Protein 3J47 (pdb70)

Foldseek 3Di:
DVVVVVVLVVLVVCLVVVVVVVVVLVVLLVCQVVCCVVVCCVVSSVVSNVVSVVVVVSNVVSD/DVVVVVVVVVVCVVVVVVVVVVVVVVVCDVVVVVVVVVVVVVVVCVVVVVVVVVVVVVVVVVVVVVVVVVVVVVVVVVVVVVVVVVVVVVD/DVVVVVVVVVVVVVVVVVVVVVVVVVVD/DVVVVVVVVVVVVVVVVVVVVVVVVVVVVVVVVD/DVVVVVVVVVVVVVVVVVVVVVVVD/DVVVVVVVVVVVVVVVVVVVVVVVVD/DVVVVVVVVVVVVVVVVVVVVVVD/DVVVVVVVVVVVVVVVD

Sequence (308 aa):
YEEKEESNLAATKSMVKIAEQYSKRIEEEKELTEEELKTRPKKHLSETADETLENNIVSVLTAIRLTNQLKSLKGLQSKLKDVVEYLDKVIHTILGKLQDVFNLNNLQKALTVKTNDELMVIYISNLVRSIIAFDDLIENKIQNKKIQEQRVKDGDQITKMKDRLVEWNDQVEKLGKKMEARSQLLNEWSHNVDELLEHIETIGHLITKEEIMHGLATYDSALELVGQLNKVVDQLFEKASNAQYHLLVKQGDGLLTKLQKYGAAVREDPQQVFDERIKFANQLHDEYLVSKTNIIEKAMDYAISIEN

Structure (mmCIF, N/CA/C/O backbone):
data_3J47
#
_entry.id   3J47
#
_cell.length_a   1
_cell.length_b   1
_cell.length_c   1
_cell.angle_alpha   90
_cell.angle_beta   90
_cell.angle_gamma   90
#
_symmetry.space_group_name_H-M   'P 1'
#
loop_
_entity.id
_entity.type
_entity.pdbx_description
1 polymer '26S proteasome regulatory subunit RPN11'
2 polymer '26S proteasome regulatory subunit RPN8'
3 polymer '26S proteasome regulatory subunit RPN9'
4 polymer '26S proteasome regulatory subunit RPN5'
5 polymer '26S proteasome regulatory subunit RPN6'
6 polymer '26S proteasome regulatory subunit RPN7'
7 polymer '26S proteasome regulatory subunit RPN3'
8 polymer '26S proteasome regulatory subunit RPN12'
#
loop_
_atom_site.group_PDB
_atom_site.id
_atom_site.type_symbol
_atom_site.label_atom_id
_atom_site.label_alt_id
_atom_site.label_comp_id
_atom_site.label_asym_id
_atom_site.label_entity_id
_atom_site.label_seq_id
_atom_site.pdbx_PDB_ins_code
_atom_site.Cartn_x
_atom_site.Cartn_y
_atom_site.Cartn_z
_atom_site.occupancy
_atom_site.B_iso_or_equiv
_atom_site.auth_seq_id
_atom_site.auth_comp_id
_atom_site.auth_asym_id
_atom_site.auth_atom_id
_atom_site.pdbx_PDB_model_num
ATOM 1 N N . TYR A 1 1 ? 438.712 210.102 318.488 1.00 0.00 230 TYR V N 1
ATOM 2 C CA . TYR A 1 1 ? 437.981 208.856 318.629 1.00 0.00 230 TYR V CA 1
ATOM 3 C C . TYR A 1 1 ? 436.487 209.130 318.736 1.00 0.00 230 TYR V C 1
ATOM 4 O O . TYR A 1 1 ? 435.680 208.412 318.151 1.00 0.00 230 TYR V O 1
ATOM 13 N N . GLU A 1 2 ? 436.124 210.172 319.488 1.00 0.00 231 GLU V N 1
ATOM 14 C CA . GLU A 1 2 ? 434.733 210.536 319.669 1.00 0.00 231 GLU V CA 1
ATOM 15 C C . GLU A 1 2 ? 434.114 210.899 318.328 1.00 0.00 231 GLU V C 1
ATOM 16 O O . GLU A 1 2 ? 433.072 210.358 317.957 1.00 0.00 231 GLU V O 1
ATOM 22 N N . GLU A 1 3 ? 434.751 211.822 317.602 1.00 0.00 232 GLU V N 1
ATOM 23 C CA . GLU A 1 3 ? 434.257 212.253 316.307 1.00 0.00 232 GLU V CA 1
ATOM 24 C C . GLU A 1 3 ? 433.933 211.046 315.442 1.00 0.00 232 GLU V C 1
ATOM 25 O O . GLU A 1 3 ? 432.835 210.947 314.898 1.00 0.00 232 GLU V O 1
ATOM 31 N N . LYS A 1 4 ? 434.894 210.123 315.316 1.00 0.00 233 LYS V N 1
ATOM 32 C CA . LYS A 1 4 ? 434.706 208.928 314.517 1.00 0.00 233 LYS V CA 1
ATOM 33 C C . LYS A 1 4 ? 433.500 208.150 315.015 1.00 0.00 233 LYS V C 1
ATOM 34 O O . LYS A 1 4 ? 432.643 207.758 314.227 1.00 0.00 233 LYS V O 1
ATOM 40 N N . GLU A 1 5 ? 433.434 207.931 316.330 1.00 0.00 234 GLU V N 1
ATOM 41 C CA . GLU A 1 5 ? 432.332 207.199 316.931 1.00 0.00 234 GLU V CA 1
ATOM 42 C C . GLU A 1 5 ? 431.012 207.857 316.563 1.00 0.00 234 GLU V C 1
ATOM 43 O O . GLU A 1 5 ? 430.059 207.173 316.194 1.00 0.00 234 GLU V O 1
ATOM 49 N N . GLU A 1 6 ? 430.955 209.187 316.663 1.00 0.00 235 GLU V N 1
ATOM 50 C CA . GLU A 1 6 ? 429.751 209.928 316.345 1.00 0.00 235 GLU V CA 1
ATOM 51 C C . GLU A 1 6 ? 429.237 209.529 314.966 1.00 0.00 235 GLU V C 1
ATOM 52 O O . GLU A 1 6 ? 428.072 209.181 314.814 1.00 0.00 235 GLU V O 1
ATOM 58 N N . SER A 1 7 ? 430.122 209.579 313.965 1.00 0.00 236 SER V N 1
ATOM 59 C CA . SER A 1 7 ? 429.759 209.221 312.606 1.00 0.00 236 SER V CA 1
ATOM 60 C C . SER A 1 7 ? 429.208 207.806 312.568 1.00 0.00 236 SER V C 1
ATOM 61 O O . SER A 1 7 ? 428.151 207.568 311.985 1.00 0.00 236 SER V O 1
ATOM 64 N N . ASN A 1 8 ? 429.923 206.867 313.190 1.00 0.00 237 ASN V N 1
ATOM 65 C CA . ASN A 1 8 ? 429.505 205.482 313.223 1.00 0.00 237 ASN V CA 1
ATOM 66 C C . ASN A 1 8 ? 428.139 205.363 313.894 1.00 0.00 237 ASN V C 1
ATOM 67 O O . ASN A 1 8 ? 427.246 204.692 313.375 1.00 0.00 237 ASN V O 1
ATOM 72 N N . LEU A 1 9 ? 427.982 206.016 315.048 1.00 0.00 238 LEU V N 1
ATOM 73 C CA . LEU A 1 9 ? 426.731 205.982 315.781 1.00 0.00 238 LEU V CA 1
ATOM 74 C C . LEU A 1 9 ? 425.583 206.305 314.852 1.00 0.00 238 LEU V C 1
ATOM 75 O O . LEU A 1 9 ? 424.607 205.561 314.796 1.00 0.00 238 LEU V O 1
ATOM 80 N N . ALA A 1 10 ? 425.495 207.494 313.945 1.00 0.00 239 ALA V N 1
ATOM 81 C CA . ALA A 1 10 ? 424.652 207.833 313.198 1.00 0.00 239 ALA V CA 1
ATOM 82 C C . ALA A 1 10 ? 424.332 206.702 312.232 1.00 0.00 239 ALA V C 1
ATOM 83 O O . ALA A 1 10 ? 423.165 206.407 311.991 1.00 0.00 239 ALA V O 1
ATOM 85 N N . ALA A 1 11 ? 425.363 206.081 311.642 1.00 0.00 240 ALA V N 1
ATOM 86 C CA . ALA A 1 11 ? 425.318 204.994 310.701 1.00 0.00 240 ALA V CA 1
ATOM 87 C C . ALA A 1 11 ? 424.426 203.874 311.281 1.00 0.00 240 ALA V C 1
ATOM 88 O O . ALA A 1 11 ? 423.394 203.531 310.706 1.00 0.00 240 ALA V O 1
ATOM 90 N N . THR A 1 12 ? 424.691 203.495 312.534 1.00 0.00 241 THR V N 1
ATOM 91 C CA . THR A 1 12 ? 423.972 202.541 313.344 1.00 0.00 241 THR V CA 1
ATOM 92 C C . THR A 1 12 ? 422.493 202.904 313.501 1.00 0.00 241 THR V C 1
ATOM 93 O O . THR A 1 12 ? 421.647 202.097 313.150 1.00 0.00 241 THR V O 1
ATOM 97 N N . LYS A 1 13 ? 422.164 204.125 313.962 1.00 0.00 242 LYS V N 1
ATOM 98 C CA . LYS A 1 13 ? 420.783 204.563 314.196 1.00 0.00 242 LYS V CA 1
ATOM 99 C C . LYS A 1 13 ? 419.998 204.706 312.880 1.00 0.00 242 LYS V C 1
ATOM 100 O O . LYS A 1 13 ? 418.768 204.621 312.887 1.00 0.00 242 LYS V O 1
ATOM 106 N N . SER A 1 14 ? 420.696 204.907 311.758 1.00 0.00 243 SER V N 1
ATOM 107 C CA . SER A 1 14 ? 420.104 204.845 310.436 1.00 0.00 243 SER V CA 1
ATOM 108 C C . SER A 1 14 ? 419.771 203.381 310.109 1.00 0.00 243 SER V C 1
ATOM 109 O O . SER A 1 14 ? 418.640 203.135 309.708 1.00 0.00 243 SER V O 1
ATOM 112 N N . MET A 1 15 ? 420.678 202.419 310.343 1.00 0.00 244 MET V N 1
ATOM 113 C CA . MET A 1 15 ? 420.467 200.978 310.124 1.00 0.00 244 MET V CA 1
ATOM 114 C C . MET A 1 15 ? 419.283 200.379 310.893 1.00 0.00 244 MET V C 1
ATOM 115 O O . MET A 1 15 ? 418.547 199.581 310.325 1.00 0.00 244 MET V O 1
ATOM 120 N N . VAL A 1 16 ? 418.994 200.851 312.119 1.00 0.00 245 VAL V N 1
ATOM 121 C CA . VAL A 1 16 ? 417.756 200.493 312.836 1.00 0.00 245 VAL V CA 1
ATOM 122 C C . VAL A 1 16 ? 416.509 200.914 312.026 1.00 0.00 245 VAL V C 1
ATOM 123 O O . VAL A 1 16 ? 415.483 200.238 312.011 1.00 0.00 245 VAL V O 1
ATOM 127 N N . LYS A 1 17 ? 416.580 202.107 311.431 1.00 0.00 246 LYS V N 1
ATOM 128 C CA . LYS A 1 17 ? 415.437 202.806 310.885 1.00 0.00 246 LYS V CA 1
ATOM 129 C C . LYS A 1 17 ? 415.213 202.506 309.383 1.00 0.00 246 LYS V C 1
ATOM 130 O O . LYS A 1 17 ? 414.110 202.760 308.888 1.00 0.00 246 LYS V O 1
ATOM 136 N N . ILE A 1 18 ? 416.245 202.070 308.646 1.00 0.00 247 ILE V N 1
ATOM 137 C CA . ILE A 1 18 ? 416.303 201.923 307.189 1.00 0.00 247 ILE V CA 1
ATOM 138 C C . ILE A 1 18 ? 415.093 201.356 306.425 1.00 0.00 247 ILE V C 1
ATOM 139 O O . ILE A 1 18 ? 414.919 201.732 305.272 1.00 0.00 247 ILE V O 1
ATOM 144 N N . ALA A 1 19 ? 414.194 200.583 307.041 1.00 0.00 248 ALA V N 1
ATOM 145 C CA . ALA A 1 19 ? 412.943 200.129 306.427 1.00 0.00 248 AL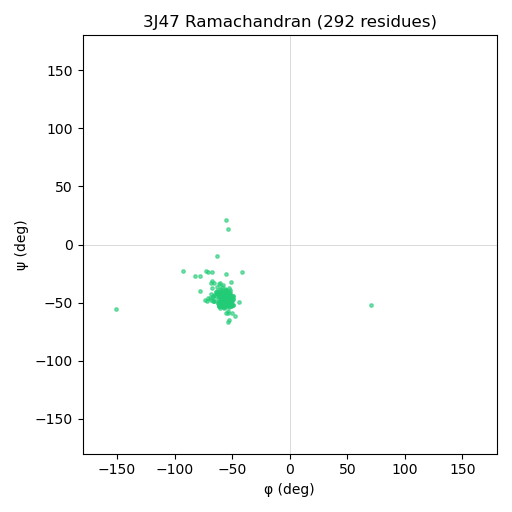A V CA 1
ATOM 146 C C . ALA A 1 19 ? 412.022 201.270 305.923 1.00 0.00 248 ALA V C 1
ATOM 147 O O . ALA A 1 19 ? 411.467 201.159 304.830 1.00 0.00 248 ALA V O 1
ATOM 149 N N . GLU A 1 20 ? 411.896 202.388 306.662 1.00 0.00 249 GLU V N 1
ATOM 150 C CA . GLU A 1 20 ? 411.127 203.568 306.214 1.00 0.00 249 GLU V CA 1
ATOM 151 C C . GLU A 1 20 ? 411.938 204.385 305.197 1.00 0.00 249 GLU V C 1
ATOM 152 O O . GLU A 1 20 ? 411.398 204.832 304.180 1.00 0.00 249 GLU V O 1
ATOM 158 N N . GLN A 1 21 ? 413.249 204.531 305.440 1.00 0.00 250 GLN V N 1
ATOM 159 C CA . GLN A 1 21 ? 414.131 205.293 304.566 1.00 0.00 250 GLN V CA 1
ATOM 160 C C . GLN A 1 21 ? 414.302 204.599 303.218 1.00 0.00 250 GLN V C 1
ATOM 161 O O . GLN A 1 21 ? 414.432 205.295 302.220 1.00 0.00 250 GLN V O 1
ATOM 167 N N . TYR A 1 22 ? 414.279 203.259 303.182 1.00 0.00 251 TYR V N 1
ATOM 168 C CA . TYR A 1 22 ? 414.180 202.427 301.994 1.00 0.00 251 TYR V CA 1
ATOM 169 C C . TYR A 1 22 ? 412.964 202.875 301.188 1.00 0.00 251 TYR V C 1
ATOM 170 O O . TYR A 1 22 ? 413.164 203.514 300.168 1.00 0.00 251 TYR V O 1
ATOM 179 N N . SER A 1 23 ? 411.736 202.698 301.684 1.00 0.00 252 SER V N 1
ATOM 180 C CA . SER A 1 23 ? 410.478 203.093 301.043 1.00 0.00 252 SER V CA 1
ATOM 181 C C . SER A 1 23 ? 410.396 204.560 300.545 1.00 0.00 252 SER V C 1
ATOM 182 O O . SER A 1 23 ? 409.775 204.818 299.518 1.00 0.00 252 SER V O 1
ATOM 185 N N . LYS A 1 24 ? 411.062 205.510 301.219 1.00 0.00 253 LYS V N 1
ATOM 186 C CA . LYS A 1 24 ? 411.180 206.906 300.779 1.00 0.00 253 LYS V CA 1
ATOM 187 C C . LYS A 1 24 ? 412.313 207.101 299.743 1.00 0.00 253 LYS V C 1
ATOM 188 O O . LYS A 1 24 ? 412.237 208.027 298.939 1.00 0.00 253 LYS V O 1
ATOM 194 N N . ARG A 1 25 ? 413.359 206.264 299.742 1.00 0.00 254 ARG V N 1
ATOM 195 C CA . ARG A 1 25 ? 414.366 206.230 298.679 1.00 0.00 254 ARG V CA 1
ATOM 196 C C . ARG A 1 25 ? 413.820 205.478 297.465 1.00 0.00 254 ARG V C 1
ATOM 197 O O . ARG A 1 25 ? 414.288 205.759 296.365 1.00 0.00 254 ARG V O 1
ATOM 205 N N . ILE A 1 26 ? 412.872 204.536 297.640 1.00 0.00 255 ILE V N 1
ATOM 206 C CA . ILE A 1 26 ? 412.229 203.915 296.499 1.00 0.00 255 ILE V CA 1
ATOM 207 C C . ILE A 1 26 ? 411.399 204.943 295.747 1.00 0.00 255 ILE V C 1
ATOM 208 O O . ILE A 1 26 ? 411.423 204.982 294.522 1.00 0.00 255 ILE V O 1
ATOM 213 N N . GLU A 1 27 ? 410.662 205.772 296.491 1.00 0.00 256 GLU V N 1
ATOM 214 C CA . GLU A 1 27 ? 409.825 206.794 295.891 1.00 0.00 256 GLU V CA 1
ATOM 215 C C . GLU A 1 27 ? 410.688 207.827 295.185 1.00 0.00 256 GLU V C 1
ATOM 216 O O . GLU A 1 27 ? 410.423 208.179 294.037 1.00 0.00 256 GLU V O 1
ATOM 222 N N . GLU A 1 28 ? 411.727 208.312 295.872 1.00 0.00 257 GLU V N 1
ATOM 223 C CA . GLU A 1 28 ? 412.623 209.301 295.308 1.00 0.00 257 GLU V CA 1
ATOM 224 C C . GLU A 1 28 ? 413.166 208.812 293.972 1.00 0.00 257 GLU V C 1
ATOM 225 O O . GLU A 1 28 ? 413.177 209.556 292.996 1.00 0.00 257 GLU V O 1
ATOM 231 N N . GLU A 1 29 ? 413.620 207.556 293.936 1.00 0.00 258 GLU V N 1
ATOM 232 C CA . GLU A 1 29 ? 414.162 206.974 292.726 1.00 0.00 258 GLU V CA 1
ATOM 233 C C . GLU A 1 29 ? 413.156 207.091 291.591 1.00 0.00 258 GLU V C 1
ATOM 234 O O . GLU A 1 29 ? 413.518 207.453 290.475 1.00 0.00 258 GLU V O 1
ATOM 240 N N . LYS A 1 30 ? 411.892 206.786 291.882 1.00 0.00 259 LYS V N 1
ATOM 241 C CA . LYS A 1 30 ? 410.837 206.860 290.890 1.00 0.00 259 LYS V CA 1
ATOM 242 C C . LYS A 1 30 ? 410.659 208.296 290.419 1.00 0.00 259 LYS V C 1
ATOM 243 O O . LYS A 1 30 ? 410.455 208.542 289.239 1.00 0.00 259 LYS V O 1
ATOM 249 N N . GLU A 1 31 ? 410.738 209.246 291.360 1.00 0.00 260 GLU V N 1
ATOM 250 C CA . GLU A 1 31 ? 410.587 210.651 291.044 1.00 0.00 260 GLU V CA 1
ATOM 251 C C . GLU A 1 31 ? 411.616 211.063 289.999 1.00 0.00 260 GLU V C 1
ATOM 252 O O . GLU A 1 31 ? 411.265 211.656 288.982 1.00 0.00 260 GLU V O 1
ATOM 258 N N . LEU A 1 32 ? 412.888 210.751 290.256 1.00 0.00 261 LEU V N 1
ATOM 259 C CA . LEU A 1 32 ? 413.960 211.090 289.343 1.00 0.00 261 LEU V CA 1
ATOM 260 C C . LEU A 1 32 ? 413.628 210.592 287.946 1.00 0.00 261 LEU V C 1
ATOM 261 O O . LEU A 1 32 ? 413.774 211.332 286.972 1.00 0.00 261 LEU V O 1
ATOM 266 N N . THR A 1 33 ? 413.189 209.337 287.848 1.00 0.00 262 THR V N 1
ATOM 267 C CA . THR A 1 33 ? 412.841 208.748 286.569 1.00 0.00 262 THR V CA 1
ATOM 268 C C . THR A 1 33 ? 411.775 209.586 285.880 1.00 0.00 262 THR V C 1
ATOM 269 O O . THR A 1 33 ? 411.841 209.803 284.669 1.00 0.00 262 THR V O 1
ATOM 273 N N . GLU A 1 34 ? 410.795 210.057 286.653 1.00 0.00 263 GLU V N 1
ATOM 274 C CA . GLU A 1 34 ? 409.718 210.870 286.114 1.00 0.00 263 GLU V CA 1
ATOM 275 C C . GLU A 1 34 ? 410.284 212.133 285.483 1.00 0.00 263 GLU V C 1
ATOM 276 O O . GLU A 1 34 ? 409.929 212.479 284.358 1.00 0.00 263 GLU V O 1
ATOM 282 N N . GLU A 1 35 ? 411.165 212.824 286.215 1.00 0.00 264 GLU V N 1
ATOM 283 C CA . GLU A 1 35 ? 411.776 214.039 285.725 1.00 0.00 264 GLU V CA 1
ATOM 284 C C . GLU A 1 35 ? 412.425 213.795 284.367 1.00 0.00 264 GLU V C 1
ATOM 285 O O . GLU A 1 35 ? 412.102 214.470 283.394 1.00 0.00 264 GLU V O 1
ATOM 291 N N . GLU A 1 36 ? 413.340 212.828 284.314 1.00 0.00 265 GLU V N 1
ATOM 292 C CA . GLU A 1 36 ? 414.028 212.497 283.083 1.00 0.00 265 GLU V CA 1
ATOM 293 C C . GLU A 1 36 ? 413.027 212.324 281.951 1.00 0.00 265 GLU V C 1
ATOM 294 O O . GLU A 1 36 ? 413.242 212.819 280.848 1.00 0.00 265 GLU V O 1
ATOM 300 N N . LEU A 1 37 ? 411.927 211.621 282.231 1.00 0.00 266 LEU V N 1
ATOM 301 C CA . LEU A 1 37 ? 410.896 211.385 281.240 1.00 0.00 266 LEU V CA 1
ATOM 302 C C . LEU A 1 37 ? 410.391 212.710 280.686 1.00 0.00 266 LEU V C 1
ATOM 303 O O . LEU A 1 37 ? 410.278 212.876 279.475 1.00 0.00 266 LEU V O 1
ATOM 308 N N . LYS A 1 38 ? 410.085 213.653 281.582 1.00 0.00 267 LYS V N 1
ATOM 309 C CA . LYS A 1 38 ? 409.593 214.955 281.185 1.00 0.00 267 LYS V CA 1
ATOM 310 C C . LYS A 1 38 ? 410.586 215.621 280.241 1.00 0.00 267 LYS V C 1
ATOM 311 O O . LYS A 1 38 ? 410.198 216.132 279.190 1.00 0.00 267 LYS V O 1
ATOM 317 N N . THR A 1 39 ? 411.866 215.617 280.616 1.00 0.00 268 THR V N 1
ATOM 318 C CA . THR A 1 39 ? 412.905 216.221 279.805 1.00 0.00 268 THR V CA 1
ATOM 319 C C . THR A 1 39 ? 412.896 215.614 278.408 1.00 0.00 268 THR V C 1
ATOM 320 O O . THR A 1 39 ? 412.891 216.336 277.414 1.00 0.00 268 THR V O 1
ATOM 324 N N . ARG A 1 40 ? 412.896 214.278 278.333 1.00 0.00 269 ARG V N 1
ATOM 325 C CA . ARG A 1 40 ? 412.887 213.584 277.063 1.00 0.00 269 ARG V CA 1
ATOM 326 C C . ARG A 1 40 ? 411.728 214.070 276.208 1.00 0.00 269 ARG V C 1
ATOM 327 O O . ARG A 1 40 ? 411.984 214.372 275.044 1.00 0.00 269 ARG V O 1
ATOM 335 N N . PRO A 1 47 ? 414.029 219.767 284.540 1.00 0.00 276 PRO V N 1
ATOM 336 C CA . PRO A 1 47 ? 413.281 218.681 285.140 1.00 0.00 276 PRO V CA 1
ATOM 337 C C . PRO A 1 47 ? 414.091 217.395 285.089 1.00 0.00 276 PRO V C 1
ATOM 338 O O . PRO A 1 47 ? 414.278 216.735 286.111 1.00 0.00 276 PRO V O 1
ATOM 342 N N . LYS A 1 48 ? 414.575 217.040 283.896 1.00 0.00 277 LYS V N 1
ATOM 343 C CA . LYS A 1 48 ? 415.362 215.837 283.717 1.00 0.00 277 LYS V CA 1
ATOM 344 C C . LYS A 1 48 ? 416.546 215.840 284.671 1.00 0.00 277 LYS V C 1
ATOM 345 O O . LYS A 1 48 ? 416.818 214.839 285.328 1.00 0.00 277 LYS V O 1
ATOM 351 N N . LYS A 1 49 ? 417.250 216.972 284.744 1.00 0.00 278 LYS V N 1
ATOM 352 C CA . LYS A 1 49 ? 418.400 217.103 285.613 1.00 0.00 278 LYS V CA 1
ATOM 353 C C . LYS A 1 49 ? 417.996 216.865 287.059 1.00 0.00 278 LYS V C 1
ATOM 354 O O . LYS A 1 49 ? 418.668 216.134 287.783 1.00 0.00 278 LYS V O 1
ATOM 360 N N . HIS A 1 50 ? 416.888 217.485 287.479 1.00 0.00 279 HIS V N 1
ATOM 361 C CA . HIS A 1 50 ? 416.395 217.340 288.833 1.00 0.00 279 HIS V CA 1
ATOM 362 C C . HIS A 1 50 ? 416.173 215.869 289.153 1.00 0.00 279 HIS V C 1
ATOM 363 O O . HIS A 1 50 ? 416.651 215.373 290.170 1.00 0.00 279 HIS V O 1
ATOM 370 N N . LEU A 1 51 ? 415.440 215.172 288.281 1.00 0.00 280 LEU V N 1
ATOM 371 C CA . LEU A 1 51 ? 415.154 213.764 288.472 1.00 0.00 280 LEU V CA 1
ATOM 372 C C . LEU A 1 51 ? 416.452 212.984 288.616 1.00 0.00 280 LEU V C 1
ATOM 373 O O . LEU A 1 51 ? 416.582 212.157 289.516 1.00 0.00 280 LEU V O 1
ATOM 378 N N . SER A 1 52 ? 417.412 213.250 287.728 1.00 0.00 281 SER V N 1
ATOM 379 C CA . SER A 1 52 ? 418.691 212.571 287.757 1.00 0.00 281 SER V CA 1
ATOM 380 C C . SER A 1 52 ? 419.350 212.755 289.115 1.00 0.00 281 SER V C 1
ATOM 381 O O . SER A 1 52 ? 419.857 211.797 289.695 1.00 0.00 281 SER V O 1
ATOM 384 N N . GLU A 1 53 ? 419.340 213.987 289.624 1.00 0.00 282 GLU V N 1
ATOM 385 C CA . GLU A 1 53 ? 419.931 214.291 290.912 1.00 0.00 282 GLU V CA 1
ATOM 386 C C . GLU A 1 53 ? 419.271 213.457 292.000 1.00 0.00 282 GLU V C 1
ATOM 387 O O . GLU A 1 53 ? 419.956 212.877 292.840 1.00 0.00 282 GLU V O 1
ATOM 393 N N . THR A 1 54 ? 417.938 213.405 291.987 1.00 0.00 283 THR V N 1
ATOM 394 C CA . THR A 1 54 ? 417.192 212.648 292.974 1.00 0.00 283 THR V CA 1
ATOM 395 C C . THR A 1 54 ? 417.629 211.189 292.952 1.00 0.00 283 THR V C 1
ATOM 396 O O . THR A 1 54 ? 417.894 210.604 293.996 1.00 0.00 283 THR V O 1
ATOM 400 N N . ALA A 1 55 ? 417.700 210.606 291.750 1.00 0.00 284 ALA V N 1
ATOM 401 C CA . ALA A 1 55 ? 418.104 209.222 291.595 1.00 0.00 284 ALA V CA 1
ATOM 402 C C . ALA A 1 55 ? 419.486 209.009 292.198 1.00 0.00 284 ALA V C 1
ATOM 403 O O . ALA A 1 55 ? 419.705 208.043 292.927 1.00 0.00 284 ALA V O 1
ATOM 405 N N . ASP A 1 56 ? 420.418 209.917 291.893 1.00 0.00 285 ASP V N 1
ATOM 406 C CA . ASP A 1 56 ? 421.770 209.825 292.404 1.00 0.00 285 ASP V CA 1
ATOM 407 C C . ASP A 1 56 ? 421.758 209.840 293.927 1.00 0.00 285 ASP V C 1
ATOM 408 O O . ASP A 1 56 ? 422.450 209.046 294.562 1.00 0.00 285 ASP V O 1
ATOM 413 N N . GLU A 1 57 ? 420.968 210.744 294.510 1.00 0.00 286 GLU V N 1
ATOM 414 C CA . GLU A 1 57 ? 420.868 210.859 295.951 1.00 0.00 286 GLU V CA 1
ATOM 415 C C . GLU A 1 57 ? 420.426 209.532 296.551 1.00 0.00 286 GLU V C 1
ATOM 416 O O . GLU A 1 57 ? 421.006 209.068 297.530 1.00 0.00 286 GLU V O 1
ATOM 422 N N . THR A 1 58 ? 419.394 208.923 295.961 1.00 0.00 287 THR V N 1
ATOM 423 C CA . THR A 1 58 ? 418.878 207.656 296.438 1.00 0.00 287 THR V CA 1
ATOM 424 C C . THR A 1 58 ? 419.982 206.609 296.437 1.00 0.00 287 THR V C 1
ATOM 425 O O . THR A 1 58 ? 420.166 205.897 297.426 1.00 0.00 287 THR V O 1
ATOM 429 N N . LEU A 1 59 ? 420.719 206.517 295.328 1.00 0.00 288 LEU V N 1
ATOM 430 C CA . LEU A 1 59 ? 421.801 205.559 295.205 1.00 0.00 288 LEU V CA 1
ATOM 431 C C . LEU A 1 59 ? 422.843 205.802 296.288 1.00 0.00 288 LEU V C 1
ATOM 432 O O . LEU A 1 59 ? 423.313 204.861 296.921 1.00 0.00 288 LEU V O 1
ATOM 437 N N . GLU A 1 60 ? 423.201 207.071 296.499 1.00 0.00 289 GLU V N 1
ATOM 438 C CA . GLU A 1 60 ? 424.181 207.433 297.503 1.00 0.00 289 GLU V CA 1
ATOM 439 C C . GLU A 1 60 ? 423.742 206.928 298.868 1.00 0.00 289 GLU V C 1
ATOM 440 O O . GLU A 1 60 ? 424.540 206.354 299.604 1.00 0.00 289 GLU V O 1
ATOM 446 N N . ASN A 1 61 ? 422.459 207.144 299.189 1.00 0.00 290 ASN V N 1
ATOM 447 C CA . ASN A 1 61 ? 421.865 206.755 300.468 1.00 0.00 290 ASN V CA 1
ATOM 448 C C . ASN A 1 61 ? 421.965 205.237 300.666 1.00 0.00 290 ASN V C 1
ATOM 449 O O . ASN A 1 61 ? 422.246 204.779 301.771 1.00 0.00 290 ASN V O 1
ATOM 454 N N . ASN A 1 62 ? 421.775 204.456 299.584 1.00 0.00 291 ASN V N 1
ATOM 455 C CA . ASN A 1 62 ? 421.894 203.013 299.610 1.00 0.00 291 ASN V CA 1
ATOM 456 C C . ASN A 1 62 ? 423.344 202.613 299.868 1.00 0.00 291 ASN V C 1
ATOM 457 O O . ASN A 1 62 ? 423.608 201.736 300.689 1.00 0.00 291 ASN V O 1
ATOM 462 N N . ILE A 1 63 ? 424.276 203.258 299.167 1.00 0.00 292 ILE V N 1
ATOM 463 C CA . ILE A 1 63 ? 425.690 202.968 299.321 1.00 0.00 292 ILE V CA 1
ATOM 464 C C . ILE A 1 63 ? 426.113 203.190 300.766 1.00 0.00 292 ILE V C 1
ATOM 465 O O . ILE A 1 63 ? 426.763 202.338 301.361 1.00 0.00 292 ILE V O 1
ATOM 470 N N . VAL A 1 64 ? 425.732 204.332 301.376 1.00 0.00 293 VAL V N 1
ATOM 471 C CA . VAL A 1 64 ? 426.019 204.687 302.778 1.00 0.00 293 VAL V CA 1
ATOM 472 C C . VAL A 1 64 ? 425.431 203.657 303.762 1.00 0.00 293 VAL V C 1
ATOM 473 O O . VAL A 1 64 ? 426.078 203.311 304.751 1.00 0.00 293 VAL V O 1
ATOM 477 N N . SER A 1 65 ? 424.228 203.143 303.480 1.00 0.00 294 SER V N 1
ATOM 478 C CA . SER A 1 65 ? 423.613 202.052 304.227 1.00 0.00 294 SER V CA 1
ATOM 479 C C . SER A 1 65 ? 424.461 200.767 304.160 1.00 0.00 294 SER V C 1
ATOM 480 O O . SER A 1 65 ? 424.626 200.120 305.186 1.00 0.00 294 SER V O 1
ATOM 483 N N . VAL A 1 66 ? 425.042 200.437 302.990 1.00 0.00 295 VAL V N 1
ATOM 484 C CA . VAL A 1 66 ? 425.867 199.259 302.809 1.00 0.00 295 VAL V CA 1
ATOM 485 C C . VAL A 1 66 ? 427.163 199.41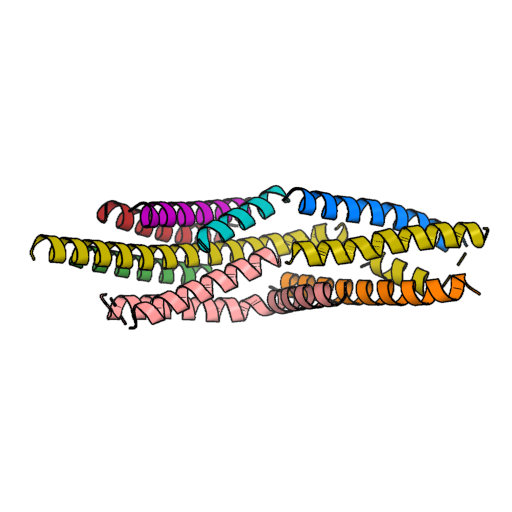1 303.577 1.00 0.00 295 VAL V C 1
ATOM 486 O O . VAL A 1 66 ? 427.576 198.499 304.292 1.00 0.00 295 VAL V O 1
ATOM 490 N N . LEU A 1 67 ? 427.814 200.569 303.431 1.00 0.00 296 LEU V N 1
ATOM 491 C CA . LEU A 1 67 ? 429.069 200.836 304.109 1.00 0.00 296 LEU V CA 1
ATOM 492 C C . LEU A 1 67 ? 428.897 200.670 305.611 1.00 0.00 296 LEU V C 1
ATOM 493 O O . LEU A 1 67 ? 429.734 200.060 306.269 1.00 0.00 296 LEU V O 1
ATOM 498 N N . THR A 1 68 ? 427.805 201.231 306.162 1.00 0.00 297 THR V N 1
ATOM 499 C CA . THR A 1 68 ? 427.504 201.119 307.586 1.00 0.00 297 THR V CA 1
ATOM 500 C C . THR A 1 68 ? 427.422 199.660 308.019 1.00 0.00 297 THR V C 1
ATOM 501 O O . THR A 1 68 ? 427.929 199.340 309.097 1.00 0.00 297 THR V O 1
ATOM 505 N N . ALA A 1 69 ? 426.721 198.858 307.203 1.00 0.00 298 ALA V N 1
ATOM 506 C CA . ALA A 1 69 ? 426.558 197.450 307.497 1.00 0.00 298 ALA V CA 1
ATOM 507 C C . ALA A 1 69 ? 427.907 196.759 307.531 1.00 0.00 298 ALA V C 1
ATOM 508 O O . ALA A 1 69 ? 428.137 196.025 308.492 1.00 0.00 298 ALA V O 1
ATOM 510 N N . ILE B 2 1 ? 437.160 208.387 305.097 1.00 0.00 188 ILE U N 1
ATOM 511 C CA . ILE B 2 1 ? 436.885 209.012 306.372 1.00 0.00 188 ILE U CA 1
ATOM 512 C C . ILE B 2 1 ? 436.502 207.957 307.402 1.00 0.00 188 ILE U C 1
ATOM 513 O O . ILE B 2 1 ? 437.009 207.965 308.521 1.00 0.00 188 ILE U O 1
ATOM 518 N N . ARG B 2 2 ? 435.600 207.048 307.014 1.00 0.00 189 ARG U N 1
ATOM 519 C CA . ARG B 2 2 ? 435.154 205.992 307.905 1.00 0.00 189 ARG U CA 1
ATOM 520 C C . ARG B 2 2 ? 436.349 205.196 308.413 1.00 0.00 189 ARG U C 1
ATOM 521 O O . ARG B 2 2 ? 436.417 204.863 309.595 1.00 0.00 189 ARG U O 1
ATOM 529 N N . LEU B 2 3 ? 437.288 204.891 307.517 1.00 0.00 190 LEU U N 1
ATOM 530 C CA . LEU B 2 3 ? 438.472 204.135 307.875 1.00 0.00 190 LEU U CA 1
ATOM 531 C C . LEU B 2 3 ? 439.241 204.859 308.972 1.00 0.00 190 LEU U C 1
ATOM 532 O O . LEU B 2 3 ? 439.551 204.274 310.008 1.00 0.00 190 LEU U O 1
ATOM 537 N N . THR B 2 4 ? 439.556 206.137 308.740 1.00 0.00 191 THR U N 1
ATOM 538 C CA . THR B 2 4 ? 440.288 206.934 309.705 1.00 0.00 191 THR U CA 1
ATOM 539 C C . THR B 2 4 ? 439.610 206.857 311.064 1.00 0.00 191 THR U C 1
ATOM 540 O O . THR B 2 4 ? 440.280 206.702 312.084 1.00 0.00 191 THR U O 1
ATOM 544 N N . ASN B 2 5 ? 438.280 206.965 311.077 1.00 0.00 192 ASN U N 1
ATOM 545 C CA . ASN B 2 5 ? 437.517 206.907 312.309 1.00 0.00 192 ASN U CA 1
ATOM 546 C C . ASN B 2 5 ? 437.743 205.573 313.005 1.00 0.00 192 ASN U C 1
ATOM 547 O O . ASN B 2 5 ? 438.028 205.533 314.196 1.00 0.00 192 ASN U O 1
ATOM 552 N N . GLN B 2 6 ? 437.614 204.477 312.251 1.00 0.00 193 GLN U N 1
ATOM 553 C CA . GLN B 2 6 ? 437.806 203.148 312.793 1.00 0.00 193 GLN U CA 1
ATOM 554 C C . GLN B 2 6 ? 439.193 203.029 313.412 1.00 0.00 193 GLN U C 1
ATOM 555 O O . GLN B 2 6 ? 439.335 202.541 314.530 1.00 0.00 193 GLN U O 1
ATOM 561 N N . LEU B 2 7 ? 440.216 203.477 312.678 1.00 0.00 194 LEU U N 1
ATOM 562 C CA . LEU B 2 7 ? 441.583 203.421 313.156 1.00 0.00 194 LEU U CA 1
ATOM 563 C C . LEU B 2 7 ? 441.693 204.109 314.509 1.00 0.00 194 LEU U C 1
ATOM 564 O O . LEU B 2 7 ? 442.307 203.577 315.428 1.00 0.00 194 LEU U O 1
ATOM 569 N N . LYS B 2 8 ? 441.093 205.298 314.626 1.00 0.00 195 LYS U N 1
ATOM 570 C CA . LYS B 2 8 ? 441.127 206.053 315.861 1.00 0.00 195 LYS U CA 1
ATOM 571 C C . LYS B 2 8 ? 440.576 205.213 317.005 1.00 0.00 195 LYS U C 1
ATOM 572 O O . LYS B 2 8 ? 441.144 205.196 318.095 1.00 0.00 195 LYS U O 1
ATOM 578 N N . SER B 2 9 ? 439.467 204.512 316.750 1.00 0.00 196 SER U N 1
ATOM 579 C CA . SER B 2 9 ? 438.845 203.674 317.755 1.00 0.00 196 SER U CA 1
ATOM 580 C C . SER B 2 9 ? 439.809 202.579 318.193 1.00 0.00 196 SER U C 1
ATOM 581 O O . SER B 2 9 ? 440.038 202.392 319.384 1.00 0.00 196 SER U O 1
ATOM 584 N N . LEU 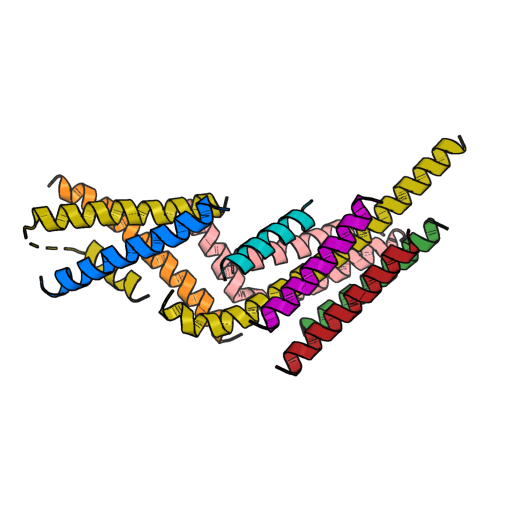B 2 10 ? 440.369 201.855 317.220 1.00 0.00 197 LEU U N 1
ATOM 585 C CA . LEU B 2 10 ? 441.303 200.784 317.506 1.00 0.00 197 LEU U CA 1
ATOM 586 C C . LEU B 2 10 ? 442.507 201.327 318.262 1.00 0.00 197 LEU U C 1
ATOM 587 O O . LEU B 2 10 ? 442.991 200.696 319.199 1.00 0.00 197 LEU U O 1
ATOM 592 N N . LYS B 2 11 ? 442.990 202.501 317.849 1.00 0.00 198 LYS U N 1
ATOM 593 C CA . LYS B 2 11 ? 444.135 203.123 318.484 1.00 0.00 198 LYS U CA 1
ATOM 594 C C . LYS B 2 11 ? 443.909 203.220 319.988 1.00 0.00 198 LYS U C 1
ATOM 595 O O . LYS B 2 11 ? 444.778 202.846 320.769 1.00 0.00 198 LYS U O 1
ATOM 601 N N . GLY B 2 12 ? 442.738 203.725 320.385 1.00 0.00 199 GLY U N 1
ATOM 602 C CA . GLY B 2 12 ? 442.403 203.869 321.787 1.00 0.00 199 GLY U CA 1
ATOM 603 C C . GLY B 2 12 ? 442.557 202.535 322.500 1.00 0.00 199 GLY U C 1
ATOM 604 O O . GLY B 2 12 ? 443.185 202.463 323.557 1.00 0.00 199 GLY U O 1
ATOM 605 N N . LEU B 2 13 ? 441.990 201.476 321.922 1.00 0.00 200 LEU U N 1
ATOM 606 C CA . LEU B 2 13 ? 442.065 200.151 322.503 1.00 0.00 200 LEU U CA 1
ATOM 607 C C . LEU B 2 13 ? 443.521 199.750 322.701 1.00 0.00 200 LEU U C 1
ATOM 608 O O . LEU B 2 13 ? 443.915 199.365 323.799 1.00 0.00 200 LEU U O 1
ATOM 613 N N . GLN B 2 14 ? 444.315 199.840 321.634 1.00 0.00 201 GLN U N 1
ATOM 614 C CA . GLN B 2 14 ? 445.719 199.487 321.691 1.00 0.00 201 GLN U CA 1
ATOM 615 C C . GLN B 2 14 ? 446.384 200.181 322.871 1.00 0.00 201 GLN U C 1
ATOM 616 O O . GLN B 2 14 ? 446.935 199.522 323.752 1.00 0.00 201 GLN U O 1
ATOM 622 N N . SER B 2 15 ? 446.332 201.515 322.887 1.00 0.00 202 SER U N 1
ATOM 623 C CA . SER B 2 15 ? 446.928 202.291 323.956 1.00 0.00 202 SER U CA 1
ATOM 624 C C . SER B 2 15 ? 446.340 201.874 325.296 1.00 0.00 202 SER U C 1
ATOM 625 O O . SER B 2 15 ? 447.067 201.735 326.278 1.00 0.00 202 SER U O 1
ATOM 628 N N . LYS B 2 16 ? 445.020 201.673 325.333 1.00 0.00 203 LYS U N 1
ATOM 629 C CA . LYS B 2 16 ? 444.343 201.271 326.550 1.00 0.00 203 LYS U CA 1
ATOM 630 C C . LYS B 2 16 ? 444.951 199.989 327.092 1.00 0.00 203 LYS U C 1
ATOM 631 O O . LYS B 2 16 ? 445.247 199.893 328.281 1.00 0.00 203 LYS U O 1
ATOM 637 N N . LEU B 2 17 ? 445.141 199.000 326.214 1.00 0.00 204 LEU U N 1
ATOM 638 C CA . LEU B 2 17 ? 445.717 197.728 326.606 1.00 0.00 204 LEU U CA 1
ATOM 639 C C . LEU B 2 17 ? 447.090 197.942 327.226 1.00 0.00 204 LEU U C 1
ATOM 640 O O . LEU B 2 17 ? 447.349 197.482 328.339 1.00 0.00 204 LEU U O 1
ATOM 645 N N . LYS B 2 18 ? 447.970 198.642 326.509 1.00 0.00 205 LYS U N 1
ATOM 646 C CA . LYS B 2 18 ? 449.303 198.915 326.989 1.00 0.00 205 LYS U CA 1
ATOM 647 C C . LYS B 2 18 ? 449.250 199.468 328.408 1.00 0.00 205 LYS U C 1
ATOM 648 O O . LYS B 2 18 ? 449.993 199.023 329.277 1.00 0.00 205 LYS U O 1
ATOM 654 N N . ASP B 2 19 ? 448.364 200.444 328.634 1.00 0.00 206 ASP U N 1
ATOM 655 C CA . ASP B 2 19 ? 448.218 201.054 329.937 1.00 0.00 206 ASP U CA 1
ATOM 656 C C . ASP B 2 19 ? 447.830 200.001 330.966 1.00 0.00 206 ASP U C 1
ATOM 657 O O . ASP B 2 19 ? 448.412 199.934 332.045 1.00 0.00 206 ASP U O 1
ATOM 662 N N . VAL B 2 20 ? 446.834 199.176 330.629 1.00 0.00 207 VAL U N 1
ATOM 663 C CA . VAL B 2 20 ? 446.368 198.132 331.521 1.00 0.00 207 VAL U CA 1
ATOM 664 C C . VAL B 2 20 ? 447.525 197.221 331.908 1.00 0.00 207 VAL U C 1
ATOM 665 O O . VAL B 2 20 ? 447.760 196.983 333.088 1.00 0.00 207 VAL U O 1
ATOM 669 N N . VAL B 2 21 ? 448.241 196.712 330.906 1.00 0.00 208 VAL U N 1
ATOM 670 C CA . VAL B 2 21 ? 449.369 195.832 331.143 1.00 0.00 208 VAL U CA 1
ATOM 671 C C . VAL B 2 21 ? 450.318 196.457 332.155 1.00 0.00 208 VAL U C 1
ATOM 672 O O . VAL B 2 21 ? 450.672 195.827 333.150 1.00 0.00 208 VAL U O 1
ATOM 676 N N . GLU B 2 22 ? 450.733 197.700 331.898 1.00 0.00 209 GLU U N 1
ATOM 677 C CA . GLU B 2 22 ? 451.638 198.404 332.783 1.00 0.00 209 GLU U CA 1
ATOM 678 C C . GLU B 2 22 ? 451.020 198.527 334.170 1.00 0.00 209 GLU U C 1
ATOM 679 O O . GLU B 2 22 ? 451.698 198.308 335.171 1.00 0.00 209 GLU U O 1
ATOM 685 N N . TYR B 2 23 ? 449.732 198.878 334.224 1.00 0.00 210 TYR U N 1
ATOM 686 C CA . TYR B 2 23 ? 449.030 199.026 335.485 1.00 0.00 210 TYR U CA 1
ATOM 687 C C . TYR B 2 23 ? 449.131 197.742 336.293 1.00 0.00 210 TYR U C 1
ATOM 688 O O . TYR B 2 23 ? 449.476 197.775 337.473 1.00 0.00 210 TYR U O 1
ATOM 697 N N . LEU B 2 24 ? 448.825 196.609 335.655 1.00 0.00 211 LEU U N 1
ATOM 698 C CA . LEU B 2 24 ? 448.881 195.320 336.316 1.00 0.00 211 LEU U CA 1
ATOM 699 C C . LEU B 2 24 ? 450.269 195.090 336.902 1.00 0.00 211 LEU U C 1
ATOM 700 O O . LEU B 2 24 ? 450.397 194.732 338.070 1.00 0.00 211 LEU U O 1
ATOM 705 N N . ASP B 2 25 ? 451.305 195.302 336.087 1.00 0.00 212 ASP U N 1
ATOM 706 C CA . ASP B 2 25 ? 452.674 195.119 336.528 1.00 0.00 212 ASP U CA 1
ATOM 707 C C . ASP B 2 25 ? 452.918 195.897 337.812 1.00 0.00 212 ASP U C 1
ATOM 708 O O . ASP B 2 25 ? 453.465 195.359 338.771 1.00 0.00 212 ASP U O 1
ATOM 713 N N . LYS B 2 26 ? 452.517 197.171 337.824 1.00 0.00 213 LYS U N 1
ATOM 714 C CA . LYS B 2 26 ? 452.694 198.016 338.987 1.00 0.00 213 LYS U CA 1
ATOM 715 C C . LYS B 2 26 ? 451.987 197.407 340.189 1.00 0.00 213 LYS U C 1
ATOM 716 O O . LYS B 2 26 ? 452.591 197.257 341.253 1.00 0.00 213 LYS U O 1
ATOM 722 N N . VAL B 2 27 ? 450.711 197.054 340.021 1.00 0.00 214 VAL U N 1
ATOM 723 C CA . VAL B 2 27 ? 449.932 196.463 341.090 1.00 0.00 214 VAL U CA 1
ATOM 724 C C . VAL B 2 27 ? 450.690 195.293 341.706 1.00 0.00 214 VAL U C 1
ATOM 725 O O . VAL B 2 27 ? 450.806 195.198 342.924 1.00 0.00 214 VAL U O 1
ATOM 729 N N . ILE B 2 28 ? 451.202 194.400 340.850 1.00 0.00 215 ILE U N 1
ATOM 730 C CA . ILE B 2 28 ? 451.947 193.242 341.311 1.00 0.00 215 ILE U CA 1
ATOM 731 C C . ILE B 2 28 ? 453.110 193.682 342.191 1.00 0.00 215 ILE U C 1
ATOM 732 O O . ILE B 2 28 ? 453.246 193.105 343.267 1.00 0.00 215 ILE U O 1
ATOM 737 N N . HIS B 2 36 ? 440.329 200.735 338.508 1.00 0.00 223 HIS U N 1
ATOM 738 C CA . HIS B 2 36 ? 439.350 199.749 338.921 1.00 0.00 223 HIS U CA 1
ATOM 739 C C . HIS B 2 36 ? 438.095 199.867 338.068 1.00 0.00 223 HIS U C 1
ATOM 740 O O . HIS B 2 36 ? 437.665 198.889 337.460 1.00 0.00 223 HIS U O 1
ATOM 747 N N . THR B 2 37 ? 437.509 201.065 338.029 1.00 0.00 224 THR U N 1
ATOM 748 C CA . THR B 2 37 ? 436.313 201.306 337.250 1.00 0.00 224 THR U CA 1
ATOM 749 C C . THR B 2 37 ? 436.554 200.952 335.792 1.00 0.00 224 THR U C 1
ATOM 750 O O . THR B 2 37 ? 435.702 200.340 335.150 1.00 0.00 224 THR U O 1
ATOM 754 N N . ILE B 2 38 ? 437.720 201.340 335.270 1.00 0.00 225 ILE U N 1
ATOM 755 C CA . ILE B 2 38 ? 438.071 201.063 333.891 1.00 0.00 225 ILE U CA 1
ATOM 756 C C . ILE B 2 38 ? 437.959 199.571 333.611 1.00 0.00 225 ILE U C 1
ATOM 757 O O . ILE B 2 38 ? 437.390 199.167 332.602 1.00 0.00 225 ILE U O 1
ATOM 762 N N . LEU B 2 39 ? 438.507 198.752 334.514 1.00 0.00 226 LEU U N 1
ATOM 763 C CA . LEU B 2 39 ? 438.469 197.311 334.362 1.00 0.00 226 LEU U CA 1
ATOM 764 C C . LEU B 2 39 ? 437.030 196.841 334.196 1.00 0.00 226 LEU U C 1
ATOM 765 O O . LEU B 2 39 ? 436.723 196.113 333.256 1.00 0.00 226 LEU U O 1
ATOM 770 N N . GLY B 2 40 ? 436.154 197.259 335.112 1.00 0.00 227 GLY U N 1
ATOM 771 C CA . GLY B 2 40 ? 434.759 196.883 335.062 1.00 0.00 227 GLY U CA 1
ATOM 772 C C . GLY B 2 40 ? 434.163 197.257 333.714 1.00 0.00 227 GLY U C 1
ATOM 773 O O . GLY B 2 40 ? 433.460 196.458 333.101 1.00 0.00 227 GLY U O 1
ATOM 774 N N . LYS B 2 41 ? 434.445 198.478 333.254 1.00 0.00 228 LYS U N 1
ATOM 775 C CA . LYS B 2 41 ? 433.936 198.954 331.985 1.00 0.00 228 LYS U CA 1
ATOM 776 C C . LYS B 2 41 ? 434.410 198.043 330.861 1.00 0.00 228 LYS U C 1
ATOM 777 O O . LYS B 2 41 ? 433.620 197.653 330.003 1.00 0.00 228 LYS U O 1
ATOM 783 N N . LEU B 2 42 ? 435.702 197.704 330.867 1.00 0.00 229 LEU U N 1
ATOM 784 C CA . LEU B 2 42 ? 436.271 196.844 329.848 1.00 0.00 229 LEU U CA 1
ATOM 785 C C . LEU B 2 42 ? 435.541 195.509 329.825 1.00 0.00 229 LEU U C 1
ATOM 786 O O . LEU B 2 42 ? 435.198 195.005 328.759 1.00 0.00 229 LEU U O 1
ATOM 791 N N . GLN B 2 43 ? 435.303 194.936 331.009 1.00 0.00 230 GLN U N 1
ATOM 792 C CA . GLN B 2 43 ? 434.619 193.664 331.122 1.00 0.00 230 GLN U CA 1
ATOM 793 C C . GLN B 2 43 ? 433.264 193.738 330.433 1.00 0.00 230 GLN U C 1
ATOM 794 O O . GLN B 2 43 ? 432.908 192.848 329.660 1.00 0.00 230 GLN U O 1
ATOM 800 N N . ASP B 2 44 ? 432.509 194.803 330.716 1.00 0.00 231 ASP U N 1
ATOM 801 C CA . ASP B 2 44 ? 431.197 194.989 330.123 1.00 0.00 231 ASP U CA 1
ATOM 802 C C . ASP B 2 44 ? 431.304 194.995 328.606 1.00 0.00 231 ASP U C 1
ATOM 803 O O . ASP B 2 44 ? 430.531 194.327 327.927 1.00 0.00 231 ASP U O 1
ATOM 808 N N . VAL B 2 45 ? 432.267 195.753 328.079 1.00 0.00 232 VAL U N 1
ATOM 809 C CA . VAL B 2 45 ? 432.472 195.844 326.647 1.00 0.00 232 VAL U CA 1
ATOM 810 C C . VAL B 2 45 ? 432.705 194.458 326.064 1.00 0.00 232 VAL U C 1
ATOM 811 O O . VAL B 2 45 ? 432.133 194.114 325.032 1.00 0.00 232 VAL U O 1
ATOM 815 N N . PHE B 2 46 ? 433.549 193.663 326.726 1.00 0.00 233 PHE U N 1
ATOM 816 C CA . PHE B 2 46 ? 433.853 192.318 326.273 1.00 0.00 233 PHE U CA 1
ATOM 817 C C . PHE B 2 46 ? 432.574 191.513 326.144 1.00 0.00 233 PHE U C 1
ATOM 818 O O . PHE B 2 46 ? 432.328 190.899 325.109 1.00 0.00 233 PHE U O 1
ATOM 826 N N . ASN B 2 47 ? 431.761 191.510 327.201 1.00 0.00 234 ASN U N 1
ATOM 827 C CA . ASN B 2 47 ? 430.510 190.774 327.203 1.00 0.00 234 ASN U CA 1
ATOM 828 C C . ASN B 2 47 ? 429.633 191.233 326.049 1.00 0.00 234 ASN U C 1
ATOM 829 O O . ASN B 2 47 ? 429.028 190.410 325.362 1.00 0.00 234 ASN U O 1
ATOM 834 N N . LEU B 2 48 ? 429.560 192.544 325.837 1.00 0.00 235 LEU U N 1
ATOM 835 C CA . LEU B 2 48 ? 428.761 193.107 324.766 1.00 0.00 235 LEU U CA 1
ATOM 836 C C . LEU B 2 48 ? 429.289 192.640 323.420 1.00 0.00 235 LEU U C 1
ATOM 837 O O . LEU B 2 48 ? 428.455 192.305 322.577 1.00 0.00 235 LEU U O 1
ATOM 842 N N . ASN B 2 72 ? 432.472 190.165 317.886 1.00 0.00 259 ASN U N 1
ATOM 843 C CA . ASN B 2 72 ? 432.278 189.392 316.676 1.00 0.00 259 ASN U CA 1
ATOM 844 C C . ASN B 2 72 ? 431.618 188.060 317.007 1.00 0.00 259 ASN U C 1
ATOM 845 O O . ASN B 2 72 ? 430.781 187.575 316.246 1.00 0.00 259 ASN U O 1
ATOM 850 N N . ASN B 2 73 ? 431.996 187.471 318.142 1.00 0.00 260 ASN U N 1
ATOM 851 C CA . ASN B 2 73 ? 431.441 186.201 318.570 1.00 0.00 260 ASN U CA 1
ATOM 852 C C . ASN B 2 73 ? 429.920 186.273 318.583 1.00 0.00 260 ASN U C 1
ATOM 853 O O . ASN B 2 73 ? 429.257 185.573 317.822 1.00 0.00 260 ASN U O 1
ATOM 858 N N . LEU B 2 74 ? 429.372 187.123 319.453 1.00 0.00 261 LEU U N 1
ATOM 859 C CA . LEU B 2 74 ? 427.933 187.283 319.563 1.00 0.00 261 LEU U CA 1
ATOM 860 C C . LEU B 2 74 ? 427.347 187.668 318.212 1.00 0.00 261 LEU U C 1
ATOM 861 O O . LEU B 2 74 ? 426.295 187.170 317.830 1.00 0.00 261 LEU U O 1
ATOM 866 N N . GLN B 2 75 ? 428.034 188.556 317.491 1.00 0.00 262 GLN U N 1
ATOM 867 C CA . GLN B 2 75 ? 427.579 189.001 316.189 1.00 0.00 262 GLN U CA 1
ATOM 868 C C . GLN B 2 75 ? 427.357 187.806 315.273 1.00 0.00 262 GLN U C 1
ATOM 869 O O . GLN B 2 75 ? 426.572 187.879 314.336 1.00 0.00 262 GLN U O 1
ATOM 875 N N . LYS B 2 76 ? 428.059 186.704 315.550 1.00 0.00 263 LYS U N 1
ATOM 876 C CA . LYS B 2 76 ? 427.939 185.500 314.752 1.00 0.00 263 LYS U CA 1
ATOM 877 C C . LYS B 2 76 ? 426.478 185.171 314.522 1.00 0.00 263 LYS U C 1
ATOM 878 O O . LYS B 2 76 ? 426.015 185.146 313.383 1.00 0.00 263 LYS U O 1
ATOM 884 N N . ALA B 2 77 ? 425.744 184.918 315.608 1.00 0.00 264 ALA U N 1
ATOM 885 C CA . ALA B 2 77 ? 424.334 184.591 315.523 1.00 0.00 264 ALA U CA 1
ATOM 886 C C . ALA B 2 77 ? 423.559 185.768 314.952 1.00 0.00 264 ALA U C 1
ATOM 887 O O . ALA B 2 77 ? 422.659 185.583 314.135 1.00 0.00 264 ALA U O 1
ATOM 889 N N . LEU B 2 78 ? 423.909 186.982 315.386 1.00 0.00 265 LEU U N 1
ATOM 890 C CA . LEU B 2 78 ? 423.247 188.183 314.918 1.00 0.00 265 LEU U CA 1
ATOM 891 C C . LEU B 2 78 ? 423.527 188.392 313.437 1.00 0.00 265 LEU U C 1
ATOM 892 O O . LEU B 2 78 ? 422.678 188.905 312.713 1.00 0.00 265 LEU U O 1
ATOM 897 N N . THR B 2 79 ? 424.719 187.992 312.993 1.00 0.00 266 THR U N 1
ATOM 898 C CA . THR B 2 79 ? 425.106 188.136 311.601 1.00 0.00 266 THR U CA 1
ATOM 899 C C . THR B 2 79 ? 424.042 187.532 310.699 1.00 0.00 266 THR U C 1
ATOM 900 O O . THR B 2 79 ? 423.732 188.087 309.645 1.00 0.00 266 THR U O 1
ATOM 904 N N . VAL B 2 80 ? 423.481 186.394 311.112 1.00 0.00 267 VAL U N 1
ATOM 905 C CA . VAL B 2 80 ? 422.456 185.718 310.339 1.00 0.00 267 VAL U CA 1
ATOM 906 C C . VAL B 2 80 ? 421.439 186.728 309.824 1.00 0.00 267 VAL U C 1
ATOM 907 O O . VAL B 2 80 ? 421.117 186.734 308.640 1.00 0.00 267 VAL U O 1
ATOM 911 N N . LYS B 2 81 ? 420.937 187.581 310.719 1.00 0.00 268 LYS U N 1
ATOM 912 C CA . LYS B 2 81 ? 419.962 188.590 310.355 1.00 0.00 268 LYS U CA 1
ATOM 913 C C . LYS B 2 81 ? 420.614 189.655 309.484 1.00 0.00 268 LYS U C 1
ATOM 914 O O . LYS B 2 81 ? 420.057 190.052 308.466 1.00 0.00 268 LYS U O 1
ATOM 920 N N . THR B 2 82 ? 421.797 190.119 309.892 1.00 0.00 269 THR U N 1
ATOM 921 C CA . THR B 2 82 ? 422.518 191.133 309.152 1.00 0.00 269 THR U CA 1
ATOM 922 C C . THR B 2 82 ? 422.642 190.727 307.692 1.00 0.00 269 THR U C 1
ATOM 923 O O . THR B 2 82 ? 422.464 191.554 306.795 1.00 0.00 269 THR U O 1
ATOM 927 N N . ASN B 2 83 ? 422.948 189.449 307.448 1.00 0.00 270 ASN U N 1
ATOM 928 C CA . ASN B 2 83 ? 423.094 188.938 306.098 1.00 0.00 270 ASN U CA 1
ATOM 929 C C . ASN B 2 83 ? 421.859 189.281 305.275 1.00 0.00 270 ASN U C 1
ATOM 930 O O . ASN B 2 83 ? 421.977 189.763 304.151 1.00 0.00 270 ASN U O 1
ATOM 935 N N . ASP B 2 84 ? 420.678 189.029 305.840 1.00 0.00 271 ASP U N 1
ATOM 936 C CA . ASP B 2 84 ? 419.430 189.310 305.157 1.00 0.00 271 ASP U CA 1
ATOM 937 C C . ASP B 2 84 ? 419.336 190.794 304.832 1.00 0.00 271 ASP U C 1
ATOM 938 O O . ASP B 2 84 ? 418.967 191.162 303.718 1.00 0.00 271 ASP U O 1
ATOM 943 N N . GLU B 2 85 ? 419.640 191.662 305.804 1.00 0.00 272 GLU U N 1
ATOM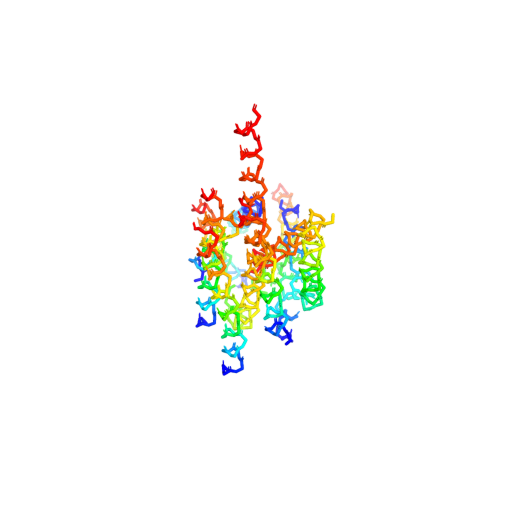 944 C CA . GLU B 2 85 ? 419.554 193.106 305.603 1.00 0.00 272 GLU U CA 1
ATOM 945 C C . GLU B 2 85 ? 420.619 193.569 304.604 1.00 0.00 272 GLU U C 1
ATOM 946 O O . GLU B 2 85 ? 420.297 194.385 303.748 1.00 0.00 272 GLU U O 1
ATOM 952 N N . LEU B 2 86 ? 421.837 193.000 304.623 1.00 0.00 273 LEU U N 1
ATOM 953 C CA . LEU B 2 86 ? 422.865 193.326 303.654 1.00 0.00 273 LEU U CA 1
ATOM 954 C C . LEU B 2 86 ? 422.349 193.072 302.244 1.00 0.00 273 LEU U C 1
ATOM 955 O O . LEU B 2 86 ? 422.582 193.879 301.344 1.00 0.00 273 LEU U O 1
ATOM 960 N N . MET B 2 87 ? 421.649 191.955 302.053 1.00 0.00 274 MET U N 1
ATOM 961 C CA . MET B 2 87 ? 421.106 191.605 300.759 1.00 0.00 274 MET U CA 1
ATOM 962 C C . MET B 2 87 ? 420.178 192.699 300.263 1.00 0.00 274 MET U C 1
ATOM 963 O O . MET B 2 87 ? 420.262 193.111 299.108 1.00 0.00 274 MET U O 1
ATOM 968 N N . VAL B 2 88 ? 419.291 193.175 301.141 1.00 0.00 275 VAL U N 1
ATOM 969 C CA . VAL B 2 88 ? 418.351 194.223 300.792 1.00 0.00 275 VAL U CA 1
ATOM 970 C C . VAL B 2 88 ? 419.105 195.469 300.347 1.00 0.00 275 VAL U C 1
ATOM 971 O O . VAL B 2 88 ? 418.775 196.059 299.319 1.00 0.00 275 VAL U O 1
ATOM 975 N N . ILE B 2 89 ? 420.113 195.889 301.117 1.00 0.00 276 ILE U N 1
ATOM 976 C CA . ILE B 2 89 ? 420.825 197.119 300.806 1.00 0.00 276 ILE U CA 1
ATOM 977 C C . ILE B 2 89 ? 421.702 196.936 299.534 1.00 0.00 276 ILE U C 1
ATOM 978 O O . ILE B 2 89 ? 421.944 197.924 298.835 1.00 0.00 276 ILE U O 1
ATOM 983 N N . TYR B 2 90 ? 422.111 195.701 299.171 1.00 0.00 277 TYR U N 1
ATOM 984 C CA . TYR B 2 90 ? 422.755 195.427 297.904 1.00 0.00 277 TYR U CA 1
ATOM 985 C C . TYR B 2 90 ? 421.774 195.642 296.761 1.00 0.00 277 TYR U C 1
ATOM 986 O O . TYR B 2 90 ? 422.120 196.247 295.747 1.00 0.00 277 TYR U O 1
ATOM 995 N N . ILE B 2 91 ? 420.547 195.140 296.925 1.00 0.00 278 ILE U N 1
ATOM 996 C CA . ILE B 2 91 ? 419.523 195.280 295.909 1.00 0.00 278 ILE U CA 1
ATOM 997 C C . ILE B 2 91 ? 419.253 196.752 295.632 1.00 0.00 278 ILE U C 1
ATOM 998 O O . ILE B 2 91 ? 419.180 197.167 294.480 1.00 0.00 278 ILE U O 1
ATOM 1003 N N . SER B 2 92 ? 419.107 197.541 296.704 1.00 0.00 279 SER U N 1
ATOM 1004 C CA . SER B 2 92 ? 418.847 198.962 296.574 1.00 0.00 279 SER U CA 1
ATOM 1005 C C . SER B 2 92 ? 419.950 199.625 295.758 1.00 0.00 279 SER U C 1
ATOM 1006 O O . SER B 2 92 ? 419.668 200.412 294.857 1.00 0.00 279 SER U O 1
ATOM 1009 N N . ASN B 2 93 ? 421.203 199.304 296.079 1.00 0.00 280 ASN U N 1
ATOM 1010 C CA . ASN B 2 93 ? 422.340 199.867 295.378 1.00 0.00 280 ASN U CA 1
ATOM 1011 C C . ASN B 2 93 ? 422.244 199.561 293.891 1.00 0.00 280 ASN U C 1
ATOM 1012 O O . ASN B 2 93 ? 422.481 200.434 293.060 1.00 0.00 280 ASN U O 1
ATOM 1017 N N . LEU B 2 94 ? 421.896 198.315 293.559 1.00 0.00 281 LEU U N 1
ATOM 1018 C CA . LEU B 2 94 ? 421.768 197.897 292.176 1.00 0.00 281 LEU U CA 1
ATOM 1019 C C . LEU B 2 94 ? 420.746 198.767 291.461 1.00 0.00 281 LEU U C 1
ATOM 1020 O O . LEU B 2 94 ? 420.990 199.224 290.345 1.00 0.00 281 LEU U O 1
ATOM 1025 N N . VAL B 2 95 ? 419.600 198.997 292.105 1.00 0.00 282 VAL U N 1
ATOM 1026 C CA . VAL B 2 95 ? 418.547 199.809 291.529 1.00 0.00 282 VAL U CA 1
ATOM 1027 C C . VAL B 2 95 ? 419.073 201.204 291.223 1.00 0.00 282 VAL U C 1
ATOM 1028 O O . VAL B 2 95 ? 418.851 201.724 290.129 1.00 0.00 282 VAL U O 1
ATOM 1032 N N . ARG B 2 96 ? 419.766 201.809 292.188 1.00 0.00 283 ARG U N 1
ATOM 1033 C CA . ARG B 2 96 ? 420.319 203.138 292.018 1.00 0.00 283 ARG U CA 1
ATOM 1034 C C . ARG B 2 96 ? 421.244 203.169 290.813 1.00 0.00 283 ARG U C 1
ATOM 1035 O O . ARG B 2 96 ? 421.164 204.080 289.991 1.00 0.00 283 ARG U O 1
ATOM 1043 N N . SER B 2 97 ? 422.122 202.169 290.706 1.00 0.00 284 SER U N 1
ATOM 1044 C CA . SER B 2 97 ? 423.059 202.085 289.604 1.00 0.00 284 SER U CA 1
ATOM 1045 C C . SER B 2 97 ? 422.310 202.131 288.279 1.00 0.00 284 SER U C 1
ATOM 1046 O O . SER B 2 97 ? 422.724 202.828 287.355 1.00 0.00 284 SER U O 1
ATOM 1049 N N . ILE B 2 98 ? 421.206 201.385 288.187 1.00 0.00 285 ILE U N 1
ATOM 1050 C CA . ILE B 2 98 ? 420.407 201.343 286.981 1.00 0.00 285 ILE U CA 1
ATOM 1051 C C . ILE B 2 98 ? 419.901 202.738 286.638 1.00 0.00 285 ILE U C 1
ATOM 1052 O O . ILE B 2 98 ? 420.003 203.172 285.493 1.00 0.00 285 ILE U O 1
ATOM 1057 N N . ILE B 2 99 ? 419.360 203.439 287.638 1.00 0.00 286 ILE U N 1
ATOM 1058 C CA . ILE B 2 99 ? 418.847 204.779 287.440 1.00 0.00 286 ILE U CA 1
ATOM 1059 C C . ILE B 2 99 ? 419.943 205.690 286.909 1.00 0.00 286 ILE U C 1
ATOM 1060 O O . ILE B 2 99 ? 419.717 206.457 285.974 1.00 0.00 286 ILE U O 1
ATOM 1065 N N . ALA B 2 100 ? 421.133 205.603 287.508 1.00 0.00 287 ALA U N 1
ATOM 1066 C CA . ALA B 2 100 ? 422.261 206.418 287.095 1.00 0.00 287 ALA U CA 1
ATOM 1067 C C . ALA B 2 100 ? 422.589 206.149 285.631 1.00 0.00 287 ALA U C 1
ATOM 1068 O O . ALA B 2 100 ? 422.830 207.081 284.870 1.00 0.00 287 ALA U O 1
ATOM 1070 N N . PHE B 2 101 ? 422.601 204.871 285.246 1.00 0.00 288 PHE U N 1
ATOM 1071 C CA . PHE B 2 101 ? 422.902 204.483 283.882 1.00 0.00 288 PHE U CA 1
ATOM 1072 C C . PHE B 2 101 ? 421.909 205.134 282.926 1.00 0.00 288 PHE U C 1
ATOM 1073 O O . PHE B 2 101 ? 422.296 205.610 281.859 1.00 0.00 288 PHE U O 1
ATOM 1081 N N . ASP B 2 102 ? 420.632 205.150 283.309 1.00 0.00 289 ASP U N 1
ATOM 1082 C CA . ASP B 2 102 ? 419.593 205.739 282.488 1.00 0.00 289 ASP U CA 1
ATOM 1083 C C . ASP B 2 102 ? 419.945 207.182 282.154 1.00 0.00 289 ASP U C 1
ATOM 1084 O O . ASP B 2 102 ? 420.056 207.542 280.985 1.00 0.00 289 ASP U O 1
ATOM 1089 N N . ASP B 2 103 ? 420.119 208.008 283.188 1.00 0.00 290 ASP U N 1
ATOM 1090 C CA . ASP B 2 103 ? 420.456 209.405 283.002 1.00 0.00 290 ASP U CA 1
ATOM 1091 C C . ASP B 2 103 ? 421.717 209.533 282.160 1.00 0.00 290 ASP U C 1
ATOM 1092 O O . ASP B 2 103 ? 421.813 210.417 281.312 1.00 0.00 290 ASP U O 1
ATOM 1097 N N . LEU B 2 104 ? 422.687 208.645 282.396 1.00 0.00 291 LEU U N 1
ATOM 1098 C CA . LEU B 2 104 ? 423.935 208.659 281.661 1.00 0.00 291 LEU U CA 1
ATOM 1099 C C . LEU B 2 104 ? 423.663 208.546 280.168 1.00 0.00 291 LEU U C 1
ATOM 1100 O O . LEU B 2 104 ? 424.225 209.300 279.374 1.00 0.00 291 LEU U O 1
ATOM 1105 N N . ILE B 2 105 ? 422.802 207.600 279.786 1.00 0.00 292 ILE U N 1
ATOM 1106 C CA . ILE B 2 105 ? 422.461 207.390 278.394 1.00 0.00 292 ILE U CA 1
ATOM 1107 C C . ILE B 2 105 ? 421.911 208.675 277.790 1.00 0.00 292 ILE U C 1
ATOM 1108 O O . ILE B 2 105 ? 422.317 209.075 276.702 1.00 0.00 292 ILE U O 1
ATOM 1113 N N . GLU B 2 106 ? 420.984 209.320 278.503 1.00 0.00 293 GLU U N 1
ATOM 1114 C CA . GLU B 2 106 ? 420.386 210.554 278.037 1.00 0.00 293 GLU U CA 1
ATOM 1115 C C . GLU B 2 106 ? 421.462 211.596 277.775 1.00 0.00 293 GLU U C 1
ATOM 1116 O O . GLU B 2 106 ? 421.457 212.250 276.735 1.00 0.00 293 GLU U O 1
ATOM 1122 N N . ASN B 2 107 ? 422.389 211.749 278.727 1.00 0.00 294 ASN U N 1
ATOM 1123 C CA . ASN B 2 107 ? 423.468 212.707 278.598 1.00 0.00 294 ASN U CA 1
ATOM 1124 C C . ASN B 2 107 ? 424.262 212.433 277.329 1.00 0.00 294 ASN U C 1
ATOM 1125 O O . ASN B 2 107 ? 424.552 213.350 276.568 1.00 0.00 294 ASN U O 1
ATOM 1130 N N . LYS B 2 108 ? 424.611 211.163 277.104 1.00 0.00 295 LYS U N 1
ATOM 1131 C CA . LYS B 2 108 ? 425.368 210.775 275.930 1.00 0.00 295 LYS U CA 1
ATOM 1132 C C . LYS B 2 108 ? 424.632 211.201 274.667 1.00 0.00 295 LYS U C 1
ATOM 1133 O O . LYS B 2 108 ? 425.231 211.774 273.760 1.00 0.00 295 LYS U O 1
ATOM 1139 N N . ILE B 2 109 ? 423.327 210.918 274.612 1.00 0.00 296 ILE U N 1
ATOM 1140 C CA . ILE B 2 109 ? 422.516 211.271 273.465 1.00 0.00 296 ILE U CA 1
ATOM 1141 C C . ILE B 2 109 ? 422.594 212.770 273.209 1.00 0.00 296 ILE U C 1
ATOM 1142 O O . ILE B 2 109 ? 422.791 213.198 272.073 1.00 0.00 296 ILE U O 1
ATOM 1147 N N . GLN B 2 110 ? 422.440 213.564 274.270 1.00 0.00 297 GLN U N 1
ATOM 1148 C CA . GLN B 2 110 ? 422.495 215.009 274.156 1.00 0.00 297 GLN U CA 1
ATOM 1149 C C . GLN B 2 110 ? 423.823 215.436 273.544 1.00 0.00 297 GLN U C 1
ATOM 1150 O O . GLN B 2 110 ? 423.850 216.259 272.634 1.00 0.00 297 GLN U O 1
ATOM 1156 N N . ASN B 2 111 ? 424.923 214.871 274.050 1.00 0.00 298 ASN U N 1
ATOM 1157 C CA . ASN B 2 111 ? 426.247 215.194 273.554 1.00 0.00 298 ASN U CA 1
ATOM 1158 C C . ASN B 2 111 ? 426.327 214.920 272.057 1.00 0.00 298 ASN U C 1
ATOM 1159 O O . ASN B 2 111 ? 426.814 215.753 271.295 1.00 0.00 298 ASN U O 1
ATOM 1164 N N . LYS B 2 112 ? 425.839 213.749 271.636 1.00 0.00 299 LYS U N 1
ATOM 1165 C CA . LYS B 2 112 ? 425.856 213.369 270.239 1.00 0.00 299 LYS U CA 1
ATOM 1166 C C . LYS B 2 112 ? 425.120 214.411 269.406 1.00 0.00 299 LYS U C 1
ATOM 1167 O O . LYS B 2 112 ? 425.617 214.844 268.370 1.00 0.00 299 LYS U O 1
ATOM 1173 N N . LYS B 2 113 ? 423.927 214.811 269.865 1.00 0.00 300 LYS U N 1
ATOM 1174 C CA . LYS B 2 113 ? 423.132 215.797 269.164 1.00 0.00 300 LYS U CA 1
ATOM 1175 C C . LYS B 2 113 ? 423.927 217.082 268.985 1.00 0.00 300 LYS U C 1
ATOM 1176 O O . LYS B 2 113 ? 423.961 217.644 267.890 1.00 0.00 300 LYS U O 1
ATOM 1182 N N . ILE B 2 114 ? 424.568 217.543 270.061 1.00 0.00 301 ILE U N 1
ATOM 1183 C CA . ILE B 2 114 ? 425.358 218.757 270.019 1.00 0.00 301 ILE U CA 1
ATOM 1184 C C . ILE B 2 114 ? 426.438 218.644 268.951 1.00 0.00 301 ILE U C 1
ATOM 1185 O O . ILE B 2 114 ? 426.622 219.562 268.152 1.00 0.00 301 ILE U O 1
ATOM 1190 N N . GLN B 2 115 ? 427.145 217.514 268.935 1.00 0.00 302 GLN U N 1
ATOM 1191 C CA . GLN B 2 115 ? 428.195 217.283 267.965 1.00 0.00 302 GLN U CA 1
ATOM 1192 C C . GLN B 2 115 ? 427.649 217.410 266.553 1.00 0.00 302 GLN U C 1
ATOM 1193 O O . GLN B 2 115 ? 428.243 218.075 265.709 1.00 0.00 302 GLN U O 1
ATOM 1199 N N . GLU B 2 116 ? 426.509 216.769 266.298 1.00 0.00 303 GLU U N 1
ATOM 1200 C CA . GLU B 2 116 ? 425.879 216.812 264.991 1.00 0.00 303 GLU U CA 1
ATOM 1201 C C . GLU B 2 116 ? 425.611 218.254 264.586 1.00 0.00 303 GLU U C 1
ATOM 1202 O O . GLU B 2 116 ? 425.912 218.652 263.462 1.00 0.00 303 GLU U O 1
ATOM 1208 N N . GLN B 2 117 ? 425.040 219.036 265.506 1.00 0.00 304 GLN U N 1
ATOM 1209 C CA . GLN B 2 117 ? 424.731 220.428 265.243 1.00 0.00 304 GLN U CA 1
ATOM 1210 C C . GLN B 2 117 ? 425.994 221.175 264.833 1.00 0.00 304 GLN U C 1
ATOM 1211 O O . GLN B 2 117 ? 425.988 221.918 263.854 1.00 0.00 304 GLN U O 1
ATOM 1217 N N . ARG B 2 118 ? 427.079 220.974 265.586 1.00 0.00 305 ARG U N 1
ATOM 1218 C CA . ARG B 2 118 ? 428.338 221.625 265.298 1.00 0.00 305 ARG U CA 1
ATOM 1219 C C . ARG B 2 118 ? 428.787 221.296 263.883 1.00 0.00 305 ARG U C 1
ATOM 1220 O O . ARG B 2 118 ? 429.181 222.188 263.132 1.00 0.00 305 ARG U O 1
ATOM 1228 N N . VAL B 2 119 ? 428.724 220.014 263.518 1.00 0.00 306 VAL U N 1
ATOM 1229 C CA . VAL B 2 119 ? 429.122 219.574 262.196 1.00 0.00 306 VAL U CA 1
ATOM 1230 C C . VAL B 2 119 ? 428.325 220.315 261.134 1.00 0.00 306 VAL U C 1
ATOM 1231 O O . VAL B 2 119 ? 428.889 220.807 260.160 1.00 0.00 306 VAL U O 1
ATOM 1235 N N . LYS B 2 120 ? 427.007 220.388 261.324 1.00 0.00 307 LYS U N 1
ATOM 1236 C CA . LYS B 2 120 ? 426.137 221.066 260.385 1.00 0.00 307 LYS U CA 1
ATOM 1237 C C . LYS B 2 120 ? 426.583 222.511 260.205 1.00 0.00 307 LYS U C 1
ATOM 1238 O O . LYS B 2 120 ? 426.688 222.996 259.078 1.00 0.00 307 LYS U O 1
ATOM 1244 N N . ASP B 2 121 ? 426.844 223.198 261.322 1.00 0.00 308 ASP U N 1
ATOM 1245 C CA . ASP B 2 121 ? 427.278 224.580 261.284 1.00 0.00 308 ASP U CA 1
ATOM 1246 C C . ASP B 2 121 ? 428.539 224.710 260.445 1.00 0.00 308 ASP U C 1
ATOM 1247 O O . ASP B 2 121 ? 428.565 225.616 259.614 1.00 0.00 308 ASP U O 1
ATOM 1252 N N . GLY C 3 1 ? 441.262 189.823 342.437 1.00 0.00 360 GLY O N 1
ATOM 1253 C CA . GLY C 3 1 ? 442.479 189.444 341.749 1.00 0.00 360 GLY O CA 1
ATOM 1254 C C . GLY C 3 1 ? 442.190 188.351 340.730 1.00 0.00 360 GLY O C 1
ATOM 1255 O O . GLY C 3 1 ? 442.655 188.416 339.596 1.00 0.00 360 GLY O O 1
ATOM 1256 N N . ASP C 3 2 ? 441.415 187.342 341.140 1.00 0.00 361 ASP O N 1
ATOM 1257 C CA . ASP C 3 2 ? 441.066 186.240 340.268 1.00 0.00 361 ASP O CA 1
ATOM 1258 C C . ASP C 3 2 ? 440.377 186.763 339.015 1.00 0.00 361 ASP O C 1
ATOM 1259 O O . ASP C 3 2 ? 440.754 186.406 337.902 1.00 0.00 361 ASP O O 1
ATOM 1264 N N . GLN C 3 3 ? 439.364 187.612 339.201 1.00 0.00 362 GLN O N 1
ATOM 1265 C CA . GLN C 3 3 ? 438.627 188.181 338.091 1.00 0.00 362 GLN O CA 1
ATOM 1266 C C . GLN C 3 3 ? 439.564 188.972 337.191 1.00 0.00 362 GLN O C 1
ATOM 1267 O O . GLN C 3 3 ? 439.458 188.902 335.970 1.00 0.00 362 GLN O O 1
ATOM 1273 N N . ILE C 3 4 ? 440.483 189.724 337.800 1.00 0.00 363 ILE O N 1
ATOM 1274 C CA . ILE C 3 4 ? 441.435 190.524 337.054 1.00 0.00 363 ILE O CA 1
ATOM 1275 C C . ILE C 3 4 ? 442.207 189.644 336.082 1.00 0.00 363 ILE O C 1
ATOM 1276 O O . ILE C 3 4 ? 442.368 189.999 334.916 1.00 0.00 363 ILE O O 1
ATOM 1281 N N . THR C 3 5 ? 442.685 188.494 336.565 1.00 0.00 364 THR O N 1
ATOM 1282 C CA . THR C 3 5 ? 443.439 187.569 335.741 1.00 0.00 364 THR O CA 1
ATOM 1283 C C . THR C 3 5 ? 442.652 187.234 334.482 1.00 0.00 364 THR O C 1
ATOM 1284 O O . THR C 3 5 ? 443.171 187.359 333.374 1.00 0.00 364 THR O O 1
ATOM 1288 N N . LYS C 3 6 ? 441.400 186.808 334.654 1.00 0.00 365 LYS O N 1
ATOM 1289 C CA . LYS C 3 6 ? 440.549 186.456 333.535 1.00 0.00 365 LYS O CA 1
ATOM 1290 C C . LYS C 3 6 ? 440.381 187.651 332.611 1.00 0.00 365 LYS O C 1
ATOM 1291 O O . LYS C 3 6 ? 440.485 187.516 331.393 1.00 0.00 365 LYS O O 1
ATOM 1297 N N . MET C 3 7 ? 440.121 188.825 333.192 1.00 0.00 366 MET O N 1
ATOM 1298 C CA . MET C 3 7 ? 439.941 190.038 332.420 1.00 0.00 366 MET O CA 1
ATOM 1299 C C . MET C 3 7 ? 441.171 190.302 331.564 1.00 0.00 366 MET O C 1
ATOM 1300 O O . MET C 3 7 ? 441.049 190.611 330.379 1.00 0.00 366 MET O O 1
ATOM 1305 N N . LYS C 3 8 ? 442.353 190.181 332.168 1.00 0.00 367 LYS O N 1
ATOM 1306 C CA . LYS C 3 8 ? 443.600 190.407 331.460 1.00 0.00 367 LYS O CA 1
ATOM 1307 C C . LYS C 3 8 ? 443.645 189.558 330.196 1.00 0.00 367 LYS O C 1
ATOM 1308 O O . LYS C 3 8 ? 443.892 190.074 329.111 1.00 0.00 367 LYS O O 1
ATOM 1314 N N . ASP C 3 9 ? 443.408 188.250 330.344 1.00 0.00 368 ASP O N 1
ATOM 1315 C CA . ASP C 3 9 ? 443.423 187.339 329.220 1.00 0.00 368 ASP O CA 1
ATOM 1316 C C . ASP C 3 9 ? 442.501 187.847 328.120 1.00 0.00 368 ASP O C 1
ATOM 1317 O O . ASP C 3 9 ? 442.873 187.854 326.951 1.00 0.00 368 ASP O O 1
ATOM 1322 N N . ARG C 3 10 ? 441.295 188.273 328.504 1.00 0.00 369 ARG O N 1
ATOM 1323 C CA . ARG C 3 10 ? 440.327 188.781 327.552 1.00 0.00 369 ARG O CA 1
ATOM 1324 C C . ARG C 3 10 ? 440.891 189.994 326.828 1.00 0.00 369 ARG O C 1
ATOM 1325 O O . ARG C 3 10 ? 440.860 190.056 325.603 1.00 0.00 369 ARG O O 1
ATOM 1333 N N . LEU C 3 11 ? 441.407 190.962 327.593 1.00 0.00 370 LEU O N 1
ATOM 1334 C CA . LEU C 3 11 ? 441.975 192.161 327.023 1.00 0.00 370 LEU O CA 1
ATOM 1335 C C . LEU C 3 11 ? 442.959 191.808 325.921 1.00 0.00 370 LEU O C 1
ATOM 1336 O O . LEU C 3 11 ? 442.862 192.323 324.810 1.00 0.00 370 LEU O O 1
ATOM 1341 N N . VAL C 3 12 ? 443.907 190.923 326.230 1.00 0.00 371 VAL O N 1
ATOM 1342 C CA . VAL C 3 12 ? 444.904 190.500 325.266 1.00 0.00 371 VAL O CA 1
ATOM 1343 C C . VAL C 3 12 ? 444.228 190.033 323.983 1.00 0.00 371 VAL O C 1
ATOM 1344 O O . VAL C 3 12 ? 444.617 190.445 322.891 1.00 0.00 371 VAL O O 1
ATOM 1348 N N . GLU C 3 13 ? 443.219 189.172 324.120 1.00 0.00 372 GLU O N 1
ATOM 1349 C CA . GLU C 3 13 ? 442.493 188.654 322.975 1.00 0.00 372 GLU O CA 1
ATOM 1350 C C . GLU C 3 13 ? 441.825 189.793 322.220 1.00 0.00 372 GLU O C 1
ATOM 1351 O O . GLU C 3 13 ? 441.899 189.853 320.994 1.00 0.00 372 GLU O O 1
ATOM 1357 N N . TRP C 3 14 ? 441.177 190.699 322.956 1.00 0.00 373 TRP 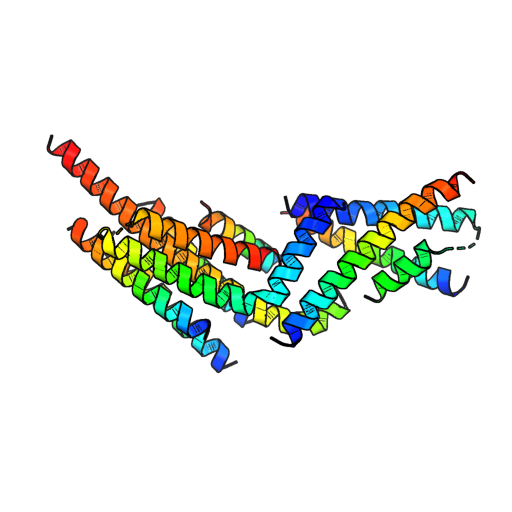O N 1
ATOM 1358 C CA . TRP C 3 14 ? 440.502 191.828 322.354 1.00 0.00 373 TRP O CA 1
ATOM 1359 C C . TRP C 3 14 ? 441.459 192.594 321.454 1.00 0.00 373 TRP O C 1
ATOM 1360 O O . TRP C 3 14 ? 441.145 192.868 320.300 1.00 0.00 373 TRP O O 1
ATOM 1371 N N . ASN C 3 15 ? 442.632 192.941 321.992 1.00 0.00 374 ASN O N 1
ATOM 1372 C CA . ASN C 3 15 ? 443.632 193.672 321.238 1.00 0.00 374 ASN O CA 1
ATOM 1373 C C . ASN C 3 15 ? 443.906 192.973 319.917 1.00 0.00 374 ASN O C 1
ATOM 1374 O O . ASN C 3 15 ? 443.889 193.609 318.865 1.00 0.00 374 ASN O O 1
ATOM 1379 N N . ASP C 3 16 ? 444.155 191.665 319.974 1.00 0.00 375 ASP O N 1
ATOM 1380 C CA . ASP C 3 16 ? 444.430 190.889 318.782 1.00 0.00 375 ASP O CA 1
ATOM 1381 C C . ASP C 3 16 ? 443.308 191.068 317.767 1.00 0.00 375 ASP O C 1
ATOM 1382 O O . ASP C 3 16 ? 443.565 191.225 316.576 1.00 0.00 375 ASP O O 1
ATOM 1387 N N . GLN C 3 17 ? 442.063 191.040 318.245 1.00 0.00 376 GLN O N 1
ATOM 1388 C CA . GLN C 3 17 ? 440.907 191.197 317.385 1.00 0.00 376 GLN O CA 1
ATOM 1389 C C . GLN C 3 17 ? 440.943 192.556 316.707 1.00 0.00 376 GLN O C 1
ATOM 1390 O O . GLN C 3 17 ? 440.853 192.644 315.483 1.00 0.00 376 GLN O O 1
ATOM 1396 N N . VAL C 3 18 ? 441.080 193.618 317.505 1.00 0.00 377 VAL O N 1
ATOM 1397 C CA . VAL C 3 18 ? 441.126 194.969 316.981 1.00 0.00 377 VAL O CA 1
ATOM 1398 C C . VAL C 3 18 ? 442.199 195.076 315.909 1.00 0.00 377 VAL O C 1
ATOM 1399 O O . VAL C 3 18 ? 441.969 195.653 314.848 1.00 0.00 377 VAL O O 1
ATOM 1403 N N . GLU C 3 19 ? 443.381 194.519 316.188 1.00 0.00 378 GLU O N 1
ATOM 1404 C CA . GLU C 3 19 ? 444.487 194.553 315.251 1.00 0.00 378 GLU O CA 1
ATOM 1405 C C . GLU C 3 19 ? 444.045 194.007 313.901 1.00 0.00 378 GLU O C 1
ATOM 1406 O O . GLU C 3 19 ? 444.364 194.580 312.863 1.00 0.00 378 GLU O O 1
ATOM 1412 N N . LYS C 3 20 ? 443.309 192.891 313.921 1.00 0.00 379 LYS O N 1
ATOM 1413 C CA . LYS C 3 20 ? 442.827 192.268 312.703 1.00 0.00 379 LYS O CA 1
ATOM 1414 C C . LYS C 3 20 ? 442.005 193.267 311.899 1.00 0.00 379 LYS O C 1
ATOM 1415 O O . LYS C 3 20 ? 442.250 193.460 310.710 1.00 0.00 379 LYS O O 1
ATOM 1421 N N . LEU C 3 21 ? 441.029 193.900 312.552 1.00 0.00 380 LEU O N 1
ATOM 1422 C CA . LEU C 3 21 ? 440.176 194.871 311.897 1.00 0.00 380 LEU O CA 1
ATOM 1423 C C . LEU C 3 21 ? 441.018 195.988 311.296 1.00 0.00 380 LEU O C 1
ATOM 1424 O O . LEU C 3 21 ? 440.845 196.338 310.132 1.00 0.00 380 LEU O O 1
ATOM 1429 N N . GLY C 3 22 ? 441.931 196.544 312.095 1.00 0.00 381 GLY O N 1
ATOM 1430 C CA . GLY C 3 22 ? 442.793 197.616 311.641 1.00 0.00 381 GLY O CA 1
ATOM 1431 C C . GLY C 3 22 ? 443.590 197.167 310.426 1.00 0.00 381 GLY O C 1
ATOM 1432 O O . GLY C 3 22 ? 443.680 197.891 309.438 1.00 0.00 381 GLY O O 1
ATOM 1433 N N . LYS C 3 23 ? 444.168 195.964 310.499 1.00 0.00 382 LYS O N 1
ATOM 1434 C CA . LYS C 3 23 ? 444.951 195.421 309.408 1.00 0.00 382 LYS O CA 1
ATOM 1435 C C . LYS C 3 23 ? 444.141 195.446 308.118 1.00 0.00 382 LYS O C 1
ATOM 1436 O O . LYS C 3 23 ? 444.621 195.921 307.088 1.00 0.00 382 LYS O O 1
ATOM 1442 N N . LYS C 3 24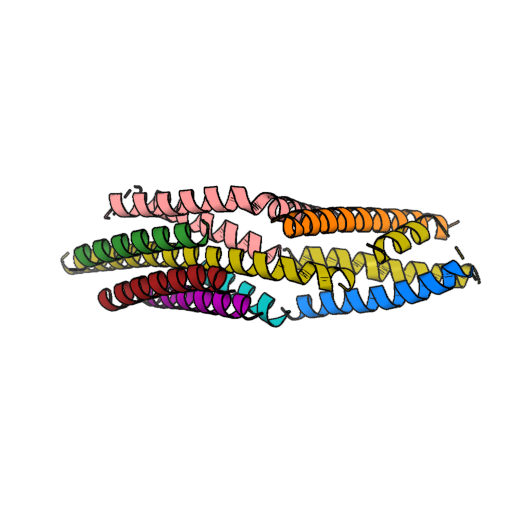 ? 442.911 194.929 308.175 1.00 0.00 383 LYS O N 1
ATOM 1443 C CA . LYS C 3 24 ? 442.041 194.892 307.016 1.00 0.00 383 LYS O CA 1
ATOM 1444 C C . LYS C 3 24 ? 441.900 196.288 306.424 1.00 0.00 383 LYS O C 1
ATOM 1445 O O . LYS C 3 24 ? 442.112 196.480 305.229 1.00 0.00 383 LYS O O 1
ATOM 1451 N N . MET C 3 25 ? 441.542 197.261 307.264 1.00 0.00 384 MET O N 1
ATOM 1452 C CA . MET C 3 25 ? 441.376 198.631 306.822 1.00 0.00 384 MET O CA 1
ATOM 1453 C C . MET C 3 25 ? 442.647 199.121 306.148 1.00 0.00 384 MET O C 1
ATOM 1454 O O . MET C 3 25 ? 442.600 199.650 305.039 1.00 0.00 384 MET O O 1
ATOM 1459 N N . GLU C 3 26 ? 443.787 198.945 306.819 1.00 0.00 385 GLU O N 1
ATOM 1460 C CA . GLU C 3 26 ? 445.066 199.369 306.285 1.00 0.00 385 GLU O CA 1
ATOM 1461 C C . GLU C 3 26 ? 445.255 198.810 304.882 1.00 0.00 385 GLU O C 1
ATOM 1462 O O . GLU C 3 26 ? 445.758 199.504 304.001 1.00 0.00 385 GLU O O 1
ATOM 1468 N N . ALA C 3 27 ? 444.851 197.555 304.680 1.00 0.00 386 ALA O N 1
ATOM 1469 C CA . ALA C 3 27 ? 444.980 196.908 303.389 1.00 0.00 386 ALA O CA 1
ATOM 1470 C C . ALA C 3 27 ? 444.180 197.670 302.343 1.00 0.00 386 ALA O C 1
ATOM 1471 O O . ALA C 3 27 ? 444.715 198.038 301.298 1.00 0.00 386 ALA O O 1
ATOM 1473 N N . ARG C 3 28 ? 442.895 197.904 302.626 1.00 0.00 387 ARG O N 1
ATOM 1474 C CA . ARG C 3 28 ? 442.030 198.619 301.709 1.00 0.00 387 ARG O CA 1
ATOM 1475 C C . ARG C 3 28 ? 442.616 199.991 301.399 1.00 0.00 387 ARG O C 1
ATOM 1476 O O . ARG C 3 28 ? 442.608 200.345 300.222 1.00 0.00 387 ARG O O 1
ATOM 1484 N N . SER D 4 1 ? 413.231 191.955 310.200 1.00 0.00 409 SER P N 1
ATOM 1485 C CA . SER D 4 1 ? 413.173 193.340 310.696 1.00 0.00 409 SER P CA 1
ATOM 1486 C C . SER D 4 1 ? 413.412 193.386 312.207 1.00 0.00 409 SER P C 1
ATOM 1487 O O . SER D 4 1 ? 414.161 194.237 312.656 1.00 0.00 409 SER P O 1
ATOM 1490 N N . GLN D 4 2 ? 412.855 192.432 312.979 1.00 0.00 410 GLN P N 1
ATOM 1491 C CA . GLN D 4 2 ? 412.999 192.376 314.420 1.00 0.00 410 GLN P CA 1
ATOM 1492 C C . GLN D 4 2 ? 414.469 192.230 314.792 1.00 0.00 410 GLN P C 1
ATOM 1493 O O . GLN D 4 2 ? 414.998 193.031 315.563 1.00 0.00 410 GLN P O 1
ATOM 1499 N N . LEU D 4 3 ? 415.127 191.212 314.242 1.00 0.00 411 LEU P N 1
ATOM 1500 C CA . LEU D 4 3 ? 416.527 190.968 314.516 1.00 0.00 411 LEU P CA 1
ATOM 1501 C C . LEU D 4 3 ? 417.361 192.170 314.114 1.00 0.00 411 LEU P C 1
ATOM 1502 O O . LEU D 4 3 ? 418.294 192.546 314.818 1.00 0.00 411 LEU P O 1
ATOM 1507 N N . LEU D 4 4 ? 417.001 192.857 313.022 1.00 0.00 412 LEU P N 1
ATOM 1508 C CA . LEU D 4 4 ? 417.717 194.054 312.547 1.00 0.00 412 LEU P CA 1
ATOM 1509 C C . LEU D 4 4 ? 417.732 195.175 313.602 1.00 0.00 412 LEU P C 1
ATOM 1510 O O . LEU D 4 4 ? 418.760 195.778 313.895 1.00 0.00 412 LEU P O 1
ATOM 1515 N N . ASN D 4 5 ? 416.567 195.412 314.202 1.00 0.00 413 ASN P N 1
ATOM 1516 C CA . ASN D 4 5 ? 416.339 196.453 315.207 1.00 0.00 413 ASN P CA 1
ATOM 1517 C C . ASN D 4 5 ? 417.101 196.148 316.503 1.00 0.00 413 ASN P C 1
ATOM 1518 O O . ASN D 4 5 ? 417.526 197.071 317.192 1.00 0.00 413 ASN P O 1
ATOM 1523 N N . GLU D 4 6 ? 417.287 194.855 316.813 1.00 0.00 414 GLU P N 1
ATOM 1524 C CA . GLU D 4 6 ? 418.082 194.360 317.931 1.00 0.00 414 GLU P CA 1
ATOM 1525 C C . GLU D 4 6 ? 419.573 194.539 317.606 1.00 0.00 414 GLU P C 1
ATOM 1526 O O . GLU D 4 6 ? 420.292 195.117 318.413 1.00 0.00 414 GLU P O 1
ATOM 1532 N N . TRP D 4 7 ? 420.025 194.133 316.403 1.00 0.00 415 TRP P N 1
ATOM 1533 C CA . TRP D 4 7 ? 421.404 194.307 315.931 1.00 0.00 415 TRP P CA 1
ATOM 1534 C C . TRP D 4 7 ? 421.865 195.762 316.051 1.00 0.00 415 TRP P C 1
ATOM 1535 O O . TRP D 4 7 ? 422.863 196.028 316.704 1.00 0.00 415 TRP P O 1
ATOM 1546 N N . SER D 4 8 ? 421.120 196.716 315.496 1.00 0.00 416 SER P N 1
ATOM 1547 C CA . SER D 4 8 ? 421.523 198.115 315.542 1.00 0.00 416 SER P CA 1
ATOM 1548 C C . SER D 4 8 ? 421.358 198.740 316.948 1.00 0.00 416 SER P C 1
ATOM 1549 O O . SER D 4 8 ? 422.078 199.682 317.261 1.00 0.00 416 SER P O 1
ATOM 1552 N N . HIS D 4 9 ? 420.497 198.192 317.825 1.00 0.00 417 HIS P N 1
ATOM 1553 C CA . HIS D 4 9 ? 420.448 198.561 319.249 1.00 0.00 417 HIS P CA 1
ATOM 1554 C C . HIS D 4 9 ? 421.720 198.086 319.968 1.00 0.00 417 HIS P C 1
ATOM 1555 O O . HIS D 4 9 ? 422.315 198.868 320.710 1.00 0.00 417 HIS P O 1
ATOM 1562 N N . ASN D 4 10 ? 422.176 196.856 319.665 1.00 0.00 418 ASN P N 1
ATOM 1563 C CA . ASN D 4 10 ? 423.393 196.286 320.204 1.00 0.00 418 ASN P CA 1
ATOM 1564 C C . ASN D 4 10 ? 424.591 197.130 319.801 1.00 0.00 418 ASN P C 1
ATOM 1565 O O . ASN D 4 10 ? 425.423 197.479 320.634 1.00 0.00 418 ASN P O 1
ATOM 1570 N N . VAL D 4 11 ? 424.680 197.455 318.507 1.00 0.00 419 VAL P N 1
ATOM 1571 C CA . VAL D 4 11 ? 425.777 198.254 317.993 1.00 0.00 419 VAL P CA 1
ATOM 1572 C C . VAL D 4 11 ? 425.874 199.566 318.759 1.00 0.00 419 VAL P C 1
ATOM 1573 O O . VAL D 4 11 ? 426.951 199.956 319.192 1.00 0.00 419 VAL P O 1
ATOM 1577 N N . ASP D 4 12 ? 424.730 200.277 318.912 1.00 0.00 420 ASP P N 1
ATOM 1578 C CA . ASP D 4 12 ? 424.595 201.567 319.618 1.00 0.00 420 ASP P CA 1
ATOM 1579 C C . ASP D 4 12 ? 424.993 201.448 321.104 1.00 0.00 420 ASP P C 1
ATOM 1580 O O . ASP D 4 12 ? 425.536 202.409 321.651 1.00 0.00 420 ASP P O 1
ATOM 1585 N N . GLU D 4 13 ? 424.753 200.293 321.751 1.00 0.00 421 GLU P N 1
ATOM 1586 C CA . GLU D 4 13 ? 425.187 200.014 323.103 1.00 0.00 421 GLU P CA 1
ATOM 1587 C C . GLU D 4 13 ? 426.694 199.813 323.138 1.00 0.00 421 GLU P C 1
ATOM 1588 O O . GLU D 4 13 ? 427.370 200.395 323.980 1.00 0.00 421 GLU P O 1
ATOM 1594 N N . LEU D 4 14 ? 427.201 198.985 322.227 1.00 0.00 422 LEU P N 1
ATOM 1595 C CA . LEU D 4 14 ? 428.624 198.710 322.158 1.00 0.00 422 LEU P CA 1
ATOM 1596 C C . LEU D 4 14 ? 429.400 200.009 321.991 1.00 0.00 422 LEU P C 1
ATOM 1597 O O . LEU D 4 14 ? 430.424 200.211 322.640 1.00 0.00 422 LEU P O 1
ATOM 1602 N N . LEU D 4 15 ? 428.910 200.892 321.116 1.00 0.00 423 LEU P N 1
ATOM 1603 C CA . LEU D 4 15 ? 429.557 202.165 320.866 1.00 0.00 423 LEU P CA 1
ATOM 1604 C C . LEU D 4 15 ? 429.676 202.952 322.163 1.00 0.00 423 LEU P C 1
ATOM 1605 O O . LEU D 4 15 ? 430.757 203.425 322.506 1.00 0.00 423 LEU P O 1
ATOM 1610 N N . GLU D 4 16 ? 428.561 203.092 322.883 1.00 0.00 424 GLU P N 1
ATOM 1611 C CA . GLU D 4 16 ? 428.542 203.819 324.137 1.00 0.00 424 GLU P CA 1
ATOM 1612 C C . GLU D 4 16 ? 429.550 203.216 325.106 1.00 0.00 424 GLU P C 1
ATOM 1613 O O . GLU D 4 16 ? 430.279 203.941 325.780 1.00 0.00 424 GLU P O 1
ATOM 1619 N N . HIS D 4 17 ? 429.588 201.883 325.174 1.00 0.00 425 HIS P N 1
ATOM 1620 C CA . HIS D 4 17 ? 430.502 201.187 326.061 1.00 0.00 425 HIS P CA 1
ATOM 1621 C C . HIS D 4 17 ? 431.941 201.569 325.734 1.00 0.00 425 HIS P C 1
ATOM 1622 O O . HIS D 4 17 ? 432.718 201.876 326.631 1.00 0.00 425 HIS P O 1
ATOM 1629 N N . ILE D 4 18 ? 432.283 201.548 324.443 1.00 0.00 426 ILE P N 1
ATOM 1630 C CA . ILE D 4 18 ? 433.621 201.890 324.003 1.00 0.00 426 ILE P CA 1
ATOM 1631 C C . ILE D 4 18 ? 433.976 203.301 324.454 1.00 0.00 426 ILE P C 1
ATOM 1632 O O . ILE D 4 18 ? 435.064 203.529 324.981 1.00 0.00 426 ILE P O 1
ATOM 1637 N N . GLU D 4 19 ? 433.054 204.243 324.247 1.00 0.00 427 GLU P N 1
ATOM 1638 C CA . GLU D 4 19 ? 433.272 205.625 324.632 1.00 0.00 427 GLU P CA 1
ATOM 1639 C C . GLU D 4 19 ? 433.622 205.706 326.112 1.00 0.00 427 GLU P C 1
ATOM 1640 O O . GLU D 4 19 ? 434.589 206.364 326.486 1.00 0.00 427 GLU P O 1
ATOM 1646 N N . THR D 4 20 ? 432.829 205.035 326.951 1.00 0.00 428 THR P N 1
ATOM 1647 C CA . THR D 4 20 ? 433.057 205.034 328.382 1.00 0.00 428 THR P CA 1
ATOM 1648 C C . THR D 4 20 ? 434.457 204.516 328.690 1.00 0.00 428 THR P C 1
ATOM 1649 O O . THR D 4 20 ? 435.200 205.147 329.437 1.00 0.00 428 THR P O 1
ATOM 1653 N N . ILE D 4 21 ? 434.810 203.367 328.109 1.00 0.00 429 ILE P N 1
ATOM 1654 C CA . ILE D 4 21 ? 436.113 202.772 328.320 1.00 0.00 429 ILE P CA 1
ATOM 1655 C C . ILE D 4 21 ? 437.207 203.780 327.996 1.00 0.00 429 ILE P C 1
ATOM 1656 O O . ILE D 4 21 ? 438.128 203.974 328.786 1.00 0.00 429 ILE P O 1
ATOM 1661 N N . GLY D 4 22 ? 437.104 204.418 326.827 1.00 0.00 430 GLY P N 1
ATOM 1662 C CA . GLY D 4 22 ? 438.080 205.402 326.404 1.00 0.00 430 GLY P CA 1
ATOM 1663 C C . GLY D 4 22 ? 438.235 206.481 327.466 1.00 0.00 430 GLY P C 1
ATOM 1664 O O . GLY D 4 22 ? 439.348 206.772 327.897 1.00 0.00 430 GLY P O 1
ATOM 1665 N N . HIS D 4 23 ? 437.114 207.070 327.886 1.00 0.00 431 HIS P N 1
ATOM 1666 C CA . HIS D 4 23 ? 437.127 208.110 328.895 1.00 0.00 431 HIS P CA 1
ATOM 1667 C C . HIS D 4 23 ? 437.780 207.595 330.169 1.00 0.00 431 HIS P C 1
ATOM 1668 O O . HIS D 4 23 ? 438.608 208.280 330.764 1.00 0.00 431 HIS P O 1
ATOM 1675 N N . LEU D 4 24 ? 437.404 206.383 330.583 1.00 0.00 432 LEU P N 1
ATOM 1676 C CA . LEU D 4 24 ? 437.952 205.782 331.784 1.00 0.00 432 LEU P CA 1
ATOM 1677 C C . LEU D 4 24 ? 439.473 205.722 331.694 1.00 0.00 432 LEU P C 1
ATOM 1678 O O . LEU D 4 24 ? 440.168 206.117 332.626 1.00 0.00 432 LEU P O 1
ATOM 1683 N N . ILE D 4 25 ? 439.985 205.228 330.564 1.00 0.00 433 ILE P N 1
ATOM 1684 C CA . ILE D 4 25 ? 441.413 205.119 330.354 1.00 0.00 433 ILE P CA 1
ATOM 1685 C C . ILE D 4 25 ? 442.089 206.448 330.656 1.00 0.00 433 ILE P C 1
ATOM 1686 O O . ILE D 4 25 ? 443.133 206.482 331.308 1.00 0.00 433 ILE P O 1
ATOM 1691 N N . THR D 4 26 ? 441.492 207.544 330.181 1.00 0.00 434 THR P N 1
ATOM 1692 C CA . THR D 4 26 ? 442.036 208.868 330.402 1.00 0.00 434 THR P CA 1
ATOM 1693 C C . THR D 4 26 ? 442.187 209.131 331.895 1.00 0.00 434 THR P C 1
ATOM 1694 O O . THR D 4 26 ? 443.216 209.627 332.340 1.00 0.00 434 THR P O 1
ATOM 1698 N N . LYS D 4 27 ? 441.148 208.797 332.666 1.00 0.00 435 LYS P N 1
ATOM 1699 C CA . LYS D 4 27 ? 441.167 208.998 334.099 1.00 0.00 435 LYS P CA 1
ATOM 1700 C C . LYS D 4 27 ? 442.280 208.172 334.730 1.00 0.00 435 LYS P C 1
ATOM 1701 O O . LYS D 4 27 ? 442.985 208.650 335.614 1.00 0.00 435 LYS P O 1
ATOM 1707 N N . GLU D 4 28 ? 442.431 206.926 334.273 1.00 0.00 436 GLU P N 1
ATOM 1708 C CA . GLU D 4 28 ? 443.452 206.041 334.790 1.00 0.00 436 GLU P CA 1
ATOM 1709 C C . GLU D 4 28 ? 444.825 206.684 334.648 1.00 0.00 436 GLU P C 1
ATOM 1710 O O . GLU D 4 28 ? 445.636 206.635 335.573 1.00 0.00 436 GLU P O 1
ATOM 1716 N N . GLU D 4 29 ? 445.083 207.290 333.487 1.00 0.00 437 GLU P N 1
ATOM 1717 C CA . GLU D 4 29 ? 446.355 207.940 333.229 1.00 0.00 437 GLU P CA 1
ATOM 1718 C C . GLU D 4 29 ? 446.718 208.858 334.387 1.00 0.00 437 GLU P C 1
ATOM 1719 O O . GLU D 4 29 ? 447.863 208.869 334.837 1.00 0.00 437 GLU P O 1
ATOM 1725 N N . ILE D 4 30 ? 445.736 209.630 334.869 1.00 0.00 438 ILE P N 1
ATOM 1726 C CA . ILE D 4 30 ? 445.956 210.546 335.969 1.00 0.00 438 ILE P CA 1
ATOM 1727 C C . ILE D 4 30 ? 446.323 209.773 337.226 1.00 0.00 438 ILE P C 1
ATOM 1728 O O . ILE D 4 30 ? 447.206 210.188 337.977 1.00 0.00 438 ILE P O 1
ATOM 1733 N N . MET D 4 31 ? 445.640 208.649 337.458 1.00 0.00 439 MET P N 1
ATOM 1734 C CA . MET D 4 31 ? 445.893 207.825 338.620 1.00 0.00 439 MET P CA 1
ATOM 1735 C C . MET D 4 31 ? 447.325 207.305 338.592 1.00 0.00 439 MET P C 1
ATOM 1736 O O . MET D 4 31 ? 447.954 207.148 339.639 1.00 0.00 439 MET P O 1
ATOM 1741 N N . HIS D 4 32 ? 447.839 207.036 337.390 1.00 0.00 440 HIS P N 1
ATOM 1742 C CA . HIS D 4 32 ? 449.185 206.536 337.228 1.00 0.00 440 HIS P CA 1
ATOM 1743 C C . HIS D 4 32 ? 450.170 207.445 337.952 1.00 0.00 440 HIS P C 1
ATOM 1744 O O . HIS D 4 32 ? 451.040 206.967 338.678 1.00 0.00 440 HIS P O 1
ATOM 1751 N N . GLY D 4 33 ? 450.030 208.756 337.750 1.00 0.00 441 GLY P N 1
ATOM 1752 C CA . GLY D 4 33 ? 450.906 209.725 338.378 1.00 0.00 441 GLY P CA 1
ATOM 1753 C C . GLY D 4 33 ? 450.858 209.565 339.892 1.00 0.00 441 GLY P C 1
ATOM 1754 O O . GLY D 4 33 ? 451.887 209.666 340.562 1.00 0.00 441 GLY P O 1
ATOM 1755 N N . LEU D 4 34 ? 449.661 209.319 340.430 1.00 0.00 442 LEU P N 1
ATOM 1756 C CA . LEU D 4 34 ? 449.484 209.146 341.861 1.00 0.00 442 LEU P CA 1
ATOM 1757 C C . LEU D 4 34 ? 450.336 207.986 342.357 1.00 0.00 442 LEU P C 1
ATOM 1758 O O . LEU D 4 34 ? 450.993 208.173 343.378 1.00 0.00 442 LEU P O 1
ATOM 1763 N N . ALA E 5 1 ? 407.945 194.098 299.441 1.00 0.00 407 ALA Q N 1
ATOM 1764 C CA . ALA E 5 1 ? 407.679 195.293 298.973 1.00 0.00 407 ALA Q CA 1
ATOM 1765 C C . ALA E 5 1 ? 408.887 195.895 298.273 1.00 0.00 407 ALA Q C 1
ATOM 1766 O O . ALA E 5 1 ? 408.775 196.386 297.152 1.00 0.00 407 ALA Q O 1
ATOM 1768 N N . THR E 5 2 ? 410.075 195.810 298.924 1.00 0.00 408 THR Q N 1
ATOM 1769 C CA . THR E 5 2 ? 411.358 196.253 298.460 1.00 0.00 408 THR Q CA 1
ATOM 1770 C C . THR E 5 2 ? 411.666 195.730 297.080 1.00 0.00 408 THR Q C 1
ATOM 1771 O O . THR E 5 2 ? 412.124 196.461 296.209 1.00 0.00 408 THR Q O 1
ATOM 1775 N N . TYR E 5 3 ? 411.428 194.426 296.965 1.00 0.00 409 TYR Q N 1
ATOM 1776 C CA . TYR E 5 3 ? 411.677 193.693 295.741 1.00 0.00 409 TYR Q CA 1
ATOM 1777 C C . TYR E 5 3 ? 410.790 194.223 294.625 1.00 0.00 409 TYR Q C 1
ATOM 1778 O O . TYR E 5 3 ? 411.245 194.398 293.496 1.00 0.00 409 TYR Q O 1
ATOM 1787 N N . ASP E 5 4 ? 409.517 194.479 294.941 1.00 0.00 410 ASP Q N 1
ATOM 1788 C CA . ASP E 5 4 ? 408.570 194.985 293.967 1.00 0.00 410 ASP Q CA 1
ATOM 1789 C C . ASP E 5 4 ? 408.966 196.390 293.539 1.00 0.00 410 ASP Q C 1
ATOM 1790 O O . ASP E 5 4 ? 409.020 196.685 292.346 1.00 0.00 410 ASP Q O 1
ATOM 1795 N N . SER E 5 5 ? 409.243 197.259 294.513 1.00 0.00 411 SER Q N 1
ATOM 1796 C CA . SER E 5 5 ? 409.632 198.628 294.235 1.00 0.00 411 SER Q CA 1
ATOM 1797 C C . SER E 5 5 ? 410.775 198.652 293.230 1.00 0.00 411 SER Q C 1
ATOM 1798 O O . SER E 5 5 ? 410.701 199.354 292.221 1.00 0.00 411 SER Q O 1
ATOM 1801 N N . ALA E 5 6 ? 411.829 197.882 293.504 1.00 0.00 412 ALA Q N 1
ATOM 1802 C CA . ALA E 5 6 ? 412.980 197.818 292.623 1.00 0.00 412 ALA Q CA 1
ATOM 1803 C C . ALA E 5 6 ? 412.539 197.471 291.209 1.00 0.00 412 ALA Q C 1
ATOM 1804 O O . ALA E 5 6 ? 413.033 198.049 290.244 1.00 0.00 412 ALA Q O 1
ATOM 1806 N N . LEU E 5 7 ? 411.610 196.522 291.092 1.00 0.00 413 LEU Q N 1
ATOM 1807 C CA . LEU E 5 7 ? 411.103 196.101 289.799 1.00 0.00 413 LEU Q CA 1
ATOM 1808 C C . LEU E 5 7 ? 410.514 197.291 289.056 1.00 0.00 413 LEU Q C 1
ATOM 1809 O O . LEU E 5 7 ? 410.744 197.455 287.861 1.00 0.00 413 LEU Q O 1
ATOM 1814 N N . GLU E 5 8 ? 409.746 198.121 289.768 1.00 0.00 414 GLU Q N 1
ATOM 1815 C CA . GLU E 5 8 ? 409.123 199.288 289.176 1.00 0.00 414 GLU Q CA 1
ATOM 1816 C C . GLU E 5 8 ? 410.192 200.242 288.656 1.00 0.00 414 GLU Q C 1
ATOM 1817 O O . GLU E 5 8 ? 410.153 200.648 287.498 1.00 0.00 414 GLU Q O 1
ATOM 1823 N N . LEU E 5 9 ? 411.147 200.597 289.519 1.00 0.00 415 LEU Q N 1
ATOM 1824 C CA . LEU E 5 9 ? 412.218 201.498 289.146 1.00 0.00 415 LEU Q CA 1
ATOM 1825 C C . LEU E 5 9 ? 412.851 201.044 287.841 1.00 0.00 415 LEU Q C 1
ATOM 1826 O O . LEU E 5 9 ? 413.071 201.855 286.942 1.00 0.00 415 LEU Q O 1
ATOM 1831 N N . VAL E 5 10 ? 413.143 199.747 287.736 1.00 0.00 416 VAL Q N 1
ATOM 1832 C CA . VAL E 5 10 ? 413.747 199.191 286.540 1.00 0.00 416 VAL Q CA 1
ATOM 1833 C C . VAL E 5 10 ? 412.917 199.550 285.318 1.00 0.00 416 VAL Q C 1
ATOM 1834 O O . VAL E 5 10 ? 413.457 199.978 284.300 1.00 0.00 416 VAL Q O 1
ATOM 1838 N N . GLY E 5 11 ? 411.598 199.374 285.419 1.00 0.00 417 GLY Q N 1
ATOM 1839 C CA . GLY E 5 11 ? 410.696 199.679 284.323 1.00 0.00 417 GLY Q CA 1
ATOM 1840 C C . GLY E 5 11 ? 410.876 201.124 283.889 1.00 0.00 417 GLY Q C 1
ATOM 1841 O O . GLY E 5 11 ? 411.103 201.396 282.713 1.00 0.00 417 GLY Q O 1
ATOM 1842 N N . GLN E 5 12 ? 410.771 202.054 284.842 1.00 0.00 418 GLN Q N 1
ATOM 1843 C CA . GLN E 5 12 ? 410.920 203.466 284.553 1.00 0.00 418 GLN Q CA 1
ATOM 1844 C C . GLN E 5 12 ? 412.206 203.708 283.779 1.00 0.00 418 GLN Q C 1
ATOM 1845 O O . GLN E 5 12 ? 412.189 204.328 282.717 1.00 0.00 418 GLN Q O 1
ATOM 1851 N N . LEU E 5 13 ? 413.329 203.217 284.312 1.00 0.00 419 LEU Q N 1
ATOM 1852 C CA . LEU E 5 13 ? 414.618 203.380 283.673 1.00 0.00 419 LEU Q CA 1
ATOM 1853 C C . LEU E 5 13 ? 414.535 202.958 282.212 1.00 0.00 419 LEU Q C 1
ATOM 1854 O O . LEU E 5 13 ? 414.979 203.687 281.327 1.00 0.00 419 LEU Q O 1
ATOM 1859 N N . ASN E 5 14 ? 413.962 201.778 281.961 1.00 0.00 420 ASN Q N 1
ATOM 1860 C CA . ASN E 5 14 ? 413.824 201.263 280.615 1.00 0.00 420 ASN Q CA 1
ATOM 1861 C C . ASN E 5 14 ? 413.129 202.292 279.732 1.00 0.00 420 ASN Q C 1
ATOM 1862 O O . ASN E 5 14 ? 413.554 202.530 278.603 1.00 0.00 420 ASN Q O 1
ATOM 1867 N N . LYS E 5 15 ? 412.058 202.900 280.249 1.00 0.00 421 LYS Q N 1
ATOM 1868 C CA . LYS E 5 15 ? 411.313 203.898 279.508 1.00 0.00 421 LYS Q CA 1
ATOM 1869 C C . LYS E 5 15 ? 412.234 205.038 279.093 1.00 0.00 421 LYS Q C 1
ATOM 1870 O O . LYS E 5 15 ? 412.284 205.399 277.920 1.00 0.00 421 LYS Q O 1
ATOM 1876 N N . VAL E 5 16 ? 412.958 205.602 280.060 1.00 0.00 422 VAL Q N 1
ATOM 1877 C CA . VAL E 5 16 ? 413.872 206.694 279.795 1.00 0.00 422 VAL Q CA 1
ATOM 1878 C C . VAL E 5 16 ? 414.810 206.324 278.654 1.00 0.00 422 VAL Q C 1
ATOM 1879 O O . VAL E 5 16 ? 414.980 207.096 277.711 1.00 0.00 422 VAL Q O 1
ATOM 1883 N N . VAL E 5 17 ? 415.425 205.144 278.745 1.00 0.00 423 VAL Q N 1
ATOM 1884 C CA . VAL E 5 17 ? 416.340 204.675 277.725 1.00 0.00 423 VAL Q CA 1
ATOM 1885 C C . VAL E 5 17 ? 415.682 204.743 276.357 1.00 0.00 423 VAL Q C 1
ATOM 1886 O O . VAL E 5 17 ? 416.265 205.264 275.410 1.00 0.00 423 VAL Q O 1
ATOM 1890 N N . ASP E 5 18 ? 414.460 204.213 276.257 1.00 0.00 424 ASP Q N 1
ATOM 1891 C CA . ASP E 5 18 ? 413.726 204.214 275.007 1.00 0.00 424 ASP Q CA 1
ATOM 1892 C C . ASP E 5 18 ? 413.621 205.632 274.463 1.00 0.00 424 ASP Q C 1
ATOM 1893 O O . ASP E 5 18 ? 413.840 205.860 273.274 1.00 0.00 424 ASP Q O 1
ATOM 1898 N N . GLN E 5 19 ? 413.290 206.585 275.337 1.00 0.00 425 GLN Q N 1
ATOM 1899 C CA . GLN E 5 19 ? 413.161 207.973 274.942 1.00 0.00 425 GLN Q CA 1
ATOM 1900 C C . GLN E 5 19 ? 414.457 208.463 274.311 1.00 0.00 425 GLN Q C 1
ATOM 1901 O O . GLN E 5 19 ? 414.446 208.998 273.205 1.00 0.00 425 GLN Q O 1
ATOM 1907 N N . LEU E 5 20 ? 415.573 208.278 275.018 1.00 0.00 426 LEU Q N 1
ATOM 1908 C CA . LEU E 5 20 ? 416.869 208.699 274.527 1.00 0.00 426 LEU Q CA 1
ATOM 1909 C C . LEU E 5 20 ? 417.094 208.163 273.119 1.00 0.00 426 LEU Q C 1
ATOM 1910 O O . LEU E 5 20 ? 417.548 208.894 272.243 1.00 0.00 426 LEU Q O 1
ATOM 1915 N N . PHE E 5 21 ? 416.777 206.884 272.909 1.00 0.00 427 PHE Q N 1
ATOM 1916 C CA . PHE E 5 21 ? 416.946 206.256 271.615 1.00 0.00 427 PHE Q CA 1
ATOM 1917 C C . PHE E 5 21 ? 416.242 207.076 270.542 1.00 0.00 427 PHE Q C 1
ATOM 1918 O O . PHE E 5 21 ? 416.767 207.243 269.445 1.00 0.00 427 PHE Q O 1
ATOM 1926 N N . GLU E 5 22 ? 415.051 207.585 270.864 1.00 0.00 428 GLU Q N 1
ATOM 1927 C CA . GLU E 5 22 ? 414.281 208.382 269.932 1.00 0.00 428 GLU Q CA 1
ATOM 1928 C C . GLU E 5 22 ? 415.105 209.568 269.455 1.00 0.00 428 GLU Q C 1
ATOM 1929 O O . GLU E 5 22 ? 415.235 209.795 268.252 1.00 0.00 428 GLU Q O 1
ATOM 1935 N N . LYS E 5 23 ? 415.663 210.329 270.402 1.00 0.00 429 LYS Q N 1
ATOM 1936 C CA . LYS E 5 23 ? 416.467 211.488 270.078 1.00 0.00 429 LYS Q CA 1
ATOM 1937 C C . LYS E 5 23 ? 417.642 211.079 269.201 1.00 0.00 429 LYS Q C 1
ATOM 1938 O O . LYS E 5 23 ? 417.901 211.707 268.177 1.00 0.00 429 LYS Q O 1
ATOM 1944 N N . ALA E 5 24 ? 418.350 210.023 269.607 1.00 0.00 430 ALA Q N 1
ATOM 1945 C CA . ALA E 5 24 ? 419.493 209.535 268.861 1.00 0.00 430 ALA Q CA 1
ATOM 1946 C C . ALA E 5 24 ? 419.117 209.334 267.398 1.00 0.00 430 ALA Q C 1
ATOM 1947 O O . ALA E 5 24 ? 419.857 209.732 266.503 1.00 0.00 430 ALA Q O 1
ATOM 1949 N N . SER E 5 25 ? 417.958 208.713 267.160 1.00 0.00 431 SER Q N 1
ATOM 1950 C CA . SER E 5 25 ? 417.488 208.461 265.814 1.00 0.00 431 SER Q CA 1
ATOM 1951 C C . SER E 5 25 ? 417.355 209.772 265.052 1.00 0.00 431 SER Q C 1
ATOM 1952 O O . SER E 5 25 ? 417.844 209.814 263.925 1.00 0.00 431 SER Q O 1
ATOM 1955 N N . ASN F 6 1 ? 413.550 181.171 301.458 1.00 0.00 397 ASN R N 1
ATOM 1956 C CA . ASN F 6 1 ? 414.539 181.311 300.407 1.00 0.00 397 ASN R CA 1
ATOM 1957 C C . ASN F 6 1 ? 413.854 181.581 299.074 1.00 0.00 397 ASN R C 1
ATOM 1958 O O . ASN F 6 1 ? 414.316 182.410 298.294 1.00 0.00 397 ASN R O 1
ATOM 1963 N N . ALA F 6 2 ? 412.750 180.877 298.817 1.00 0.00 398 ALA R N 1
ATOM 1964 C CA . ALA F 6 2 ? 412.006 181.041 297.586 1.00 0.00 398 ALA R CA 1
ATOM 1965 C C . ALA F 6 2 ? 411.567 182.491 297.429 1.00 0.00 398 ALA R C 1
ATOM 1966 O O . ALA F 6 2 ? 411.827 183.112 296.398 1.00 0.00 398 ALA R O 1
ATOM 1968 N N . GLN F 6 3 ? 410.903 183.029 298.456 1.00 0.00 399 GLN R N 1
ATOM 1969 C CA . GLN F 6 3 ? 410.430 184.398 298.426 1.00 0.00 399 GLN R CA 1
ATOM 1970 C C . GLN F 6 3 ? 411.586 185.343 298.120 1.00 0.00 399 GLN R C 1
ATOM 1971 O O . GLN F 6 3 ? 411.480 186.189 297.236 1.00 0.00 399 GLN R O 1
ATOM 1977 N N . TYR F 6 4 ? 412.691 185.195 298.855 1.00 0.00 400 TYR R N 1
ATOM 1978 C CA . TYR F 6 4 ? 413.856 186.032 298.660 1.00 0.00 400 TYR R CA 1
ATOM 1979 C C . TYR F 6 4 ? 414.337 185.934 297.219 1.00 0.00 400 TYR R C 1
ATOM 1980 O O . TYR F 6 4 ? 414.700 186.941 296.613 1.00 0.00 400 TYR R O 1
ATOM 1989 N N . HIS F 6 5 ? 414.339 184.716 296.670 1.00 0.00 401 HIS R N 1
ATOM 1990 C CA . HIS F 6 5 ? 414.775 184.492 295.306 1.00 0.00 401 HIS R CA 1
ATOM 1991 C C . HIS F 6 5 ? 413.861 185.231 294.338 1.00 0.00 401 HIS R C 1
ATOM 1992 O O . HIS F 6 5 ? 414.322 185.756 293.327 1.00 0.00 401 HIS R O 1
ATOM 1999 N N . LEU F 6 6 ? 412.564 185.271 294.651 1.00 0.00 402 LEU R N 1
ATOM 2000 C CA . LEU F 6 6 ? 411.595 185.945 293.813 1.00 0.00 402 LEU R CA 1
ATOM 2001 C C . LEU F 6 6 ? 412.028 187.382 293.560 1.00 0.00 402 LEU R C 1
ATOM 2002 O O . LEU F 6 6 ? 412.210 187.786 292.412 1.00 0.00 402 LEU R O 1
ATOM 2007 N N . LEU F 6 7 ? 412.195 188.153 294.637 1.00 0.00 403 LEU R N 1
ATOM 2008 C CA . LEU F 6 7 ? 412.603 189.539 294.531 1.00 0.00 403 LEU R CA 1
ATOM 2009 C C . LEU F 6 7 ? 413.902 189.642 293.741 1.00 0.00 403 LEU R C 1
ATOM 2010 O O . LEU F 6 7 ? 414.038 190.511 292.883 1.00 0.00 403 LEU R O 1
ATOM 2015 N N . VAL F 6 8 ? 414.853 188.751 294.032 1.00 0.00 404 VAL R N 1
ATOM 2016 C CA . VAL F 6 8 ? 416.131 188.743 293.353 1.00 0.00 404 VAL R CA 1
ATOM 2017 C C . VAL F 6 8 ? 415.926 188.557 291.855 1.00 0.00 404 VAL R C 1
ATOM 2018 O O . VAL F 6 8 ? 416.561 189.233 291.051 1.00 0.00 404 VAL R O 1
ATOM 2022 N N . LYS F 6 9 ? 415.030 187.637 291.484 1.00 0.00 405 LYS R N 1
ATOM 2023 C CA . LYS F 6 9 ? 414.742 187.365 290.090 1.00 0.00 405 LYS R CA 1
ATOM 2024 C C . LYS F 6 9 ? 414.257 188.632 289.400 1.00 0.00 405 LYS R C 1
ATOM 2025 O O . LYS F 6 9 ? 414.761 188.993 288.340 1.00 0.00 405 LYS R O 1
ATOM 2031 N N . GLN F 6 10 ? 413.278 189.305 290.007 1.00 0.00 406 GLN R N 1
ATOM 2032 C CA . GLN F 6 10 ? 412.730 190.527 289.450 1.00 0.00 406 GLN R CA 1
ATOM 2033 C C . GLN F 6 10 ? 413.845 191.530 289.191 1.00 0.00 406 GLN R C 1
ATOM 2034 O O . GLN F 6 10 ? 413.924 192.102 288.110 1.00 0.00 406 GLN R O 1
ATOM 2040 N N . GLY F 6 11 ? 414.707 191.736 290.191 1.00 0.00 407 GLY R N 1
ATOM 2041 C CA . GLY F 6 11 ? 415.811 192.665 290.068 1.00 0.00 407 GLY R CA 1
ATOM 2042 C C . GLY F 6 11 ? 416.643 192.328 288.841 1.00 0.00 407 GLY R C 1
ATOM 2043 O O . GLY F 6 11 ? 417.021 193.218 288.085 1.00 0.00 407 GLY R O 1
ATOM 2044 N N . ASP F 6 12 ? 416.929 191.041 288.651 1.00 0.00 408 ASP R N 1
ATOM 2045 C CA . ASP F 6 12 ? 417.715 190.591 287.521 1.00 0.00 408 ASP R CA 1
ATOM 2046 C C . ASP F 6 12 ? 417.004 190.934 286.218 1.00 0.00 408 ASP R C 1
ATOM 2047 O O . ASP F 6 12 ? 417.641 191.348 285.252 1.00 0.00 408 ASP R O 1
ATOM 2052 N N . GLY F 6 13 ? 415.683 190.758 286.197 1.00 0.00 409 GLY R N 1
ATOM 2053 C CA . GLY F 6 13 ? 414.893 191.048 285.020 1.00 0.00 409 GLY R CA 1
ATOM 2054 C C . GLY F 6 13 ? 415.107 192.487 284.585 1.00 0.00 409 GLY R C 1
ATOM 2055 O O . GLY F 6 13 ? 415.429 192.747 283.429 1.00 0.00 409 GLY R O 1
ATOM 2056 N N . LEU F 6 14 ? 414.923 193.425 285.518 1.00 0.00 410 LEU R N 1
ATOM 2057 C CA . LEU F 6 14 ? 415.097 194.835 285.230 1.00 0.00 410 LEU R CA 1
ATOM 2058 C C . LEU F 6 14 ? 416.486 195.088 284.673 1.00 0.00 410 LEU R C 1
ATOM 2059 O O . LEU F 6 14 ? 416.641 195.808 283.688 1.00 0.00 410 LEU R O 1
ATOM 2064 N N . LEU F 6 15 ? 417.503 194.494 285.304 1.00 0.00 411 LEU R N 1
ATOM 2065 C CA . LEU F 6 15 ? 418.877 194.655 284.872 1.00 0.00 411 LEU R CA 1
ATOM 2066 C C . LEU F 6 15 ? 419.011 194.264 283.405 1.00 0.00 411 LEU R C 1
ATOM 2067 O O . LEU F 6 15 ? 419.714 194.928 282.648 1.00 0.00 411 LEU R O 1
ATOM 2072 N N . THR F 6 16 ? 418.333 193.185 283.008 1.00 0.00 412 THR R N 1
ATOM 2073 C CA . THR F 6 16 ? 418.379 192.711 281.640 1.00 0.00 412 THR R CA 1
ATOM 2074 C C . THR F 6 16 ? 417.846 193.783 280.698 1.00 0.00 412 THR R C 1
ATOM 2075 O O . THR F 6 16 ? 418.483 194.106 279.697 1.00 0.00 412 THR R O 1
ATOM 2079 N N . LYS F 6 17 ? 416.674 194.335 281.020 1.00 0.00 413 LYS R N 1
ATOM 2080 C CA . LYS F 6 17 ? 416.060 195.364 280.203 1.00 0.00 413 LYS R CA 1
ATOM 2081 C C . LYS F 6 17 ? 417.028 196.522 280.010 1.00 0.00 413 LYS R C 1
ATOM 2082 O O . LYS F 6 17 ? 417.226 196.987 278.889 1.00 0.00 413 LYS R O 1
ATOM 2088 N N . LEU F 6 18 ? 417.630 196.989 281.110 1.00 0.00 414 LEU R N 1
ATOM 2089 C CA . LEU F 6 18 ? 418.573 198.088 281.059 1.00 0.00 414 LEU R CA 1
ATOM 2090 C C . LEU F 6 18 ? 419.687 197.775 280.073 1.00 0.00 414 LEU R C 1
ATOM 2091 O O . LEU F 6 18 ? 420.039 198.613 279.244 1.00 0.00 414 LEU R O 1
ATOM 2096 N N . GLN F 6 19 ? 420.244 196.564 280.161 1.00 0.00 415 GLN R N 1
ATOM 2097 C CA . GLN F 6 19 ? 421.315 196.146 279.280 1.00 0.00 415 GLN R CA 1
ATOM 2098 C C . GLN F 6 19 ? 420.864 196.236 277.827 1.00 0.00 415 GLN R C 1
ATOM 2099 O O . GLN F 6 19 ? 421.612 196.702 276.974 1.00 0.00 415 GLN R O 1
ATOM 2105 N N . LYS F 6 20 ? 419.638 195.785 277.556 1.00 0.00 416 LYS R N 1
ATOM 2106 C CA . LYS F 6 20 ? 419.092 195.814 276.216 1.00 0.00 416 LYS R CA 1
ATOM 2107 C C . LYS F 6 20 ? 419.090 197.240 275.683 1.00 0.00 416 LYS R C 1
ATOM 2108 O O . LYS F 6 20 ? 419.512 197.485 274.553 1.00 0.00 416 LYS R O 1
ATOM 2114 N N . TYR F 6 21 ? 418.610 198.183 276.500 1.00 0.00 417 TYR R N 1
ATOM 2115 C CA . TYR F 6 21 ? 418.552 199.576 276.110 1.00 0.00 417 TYR R CA 1
ATOM 2116 C C . TYR F 6 21 ? 419.941 200.070 275.731 1.00 0.00 417 TYR R C 1
ATOM 2117 O O . TYR F 6 21 ? 420.107 200.737 274.713 1.00 0.00 417 TYR R O 1
ATOM 2126 N N . GLY F 6 22 ? 420.939 199.740 276.555 1.00 0.00 418 GLY R N 1
ATOM 2127 C CA . GLY F 6 22 ? 422.306 200.150 276.304 1.00 0.00 418 GLY R CA 1
ATOM 2128 C C . GLY F 6 22 ? 422.755 199.661 274.934 1.00 0.00 418 GLY R C 1
ATOM 2129 O O . GLY F 6 22 ? 423.349 200.416 274.167 1.00 0.00 418 GLY R O 1
ATOM 2130 N N . ALA F 6 23 ? 422.472 198.391 274.629 1.00 0.00 419 ALA R N 1
ATOM 2131 C CA . ALA F 6 23 ? 422.846 197.806 273.358 1.00 0.00 419 ALA R CA 1
ATOM 2132 C C . ALA F 6 23 ? 422.215 198.586 272.218 1.00 0.00 419 ALA R C 1
ATOM 2133 O O . ALA F 6 23 ? 422.883 198.917 271.240 1.00 0.00 419 ALA R O 1
ATOM 2135 N N . ALA F 6 24 ? 420.915 198.882 272.343 1.00 0.00 420 ALA R N 1
ATOM 2136 C CA . ALA F 6 24 ? 420.197 199.621 271.324 1.00 0.00 420 ALA R CA 1
ATOM 2137 C C . ALA F 6 24 ? 420.878 200.958 271.069 1.00 0.00 420 ALA R C 1
ATOM 2138 O O . ALA F 6 24 ? 421.069 201.350 269.920 1.00 0.00 420 ALA R O 1
ATOM 2140 N N . VAL F 6 25 ? 421.249 201.657 272.146 1.00 0.00 421 VAL R N 1
ATOM 2141 C CA . VAL F 6 25 ? 421.905 202.943 272.035 1.00 0.00 421 VAL R CA 1
ATOM 2142 C C . VAL F 6 25 ? 423.179 202.811 271.213 1.00 0.00 421 VAL R C 1
ATOM 2143 O O . VAL F 6 25 ? 423.420 203.607 270.309 1.00 0.00 421 VAL R O 1
ATOM 2147 N N . ARG F 6 26 ? 423.993 201.801 271.529 1.00 0.00 422 ARG R N 1
ATOM 2148 C CA . ARG F 6 26 ? 425.238 201.568 270.821 1.00 0.00 422 ARG R CA 1
ATOM 2149 C C . ARG F 6 26 ? 424.963 201.347 269.341 1.00 0.00 422 ARG R C 1
ATOM 2150 O O . ARG F 6 26 ? 425.649 201.978 268.544 1.00 0.00 422 ARG R O 1
ATOM 2158 N N . GLU G 7 1 ? 424.519 183.733 302.634 1.00 0.00 455 GLU S N 1
ATOM 2159 C CA . GLU G 7 1 ? 425.670 183.848 301.761 1.00 0.00 455 GLU S CA 1
ATOM 2160 C C . GLU G 7 1 ? 425.221 183.856 300.306 1.00 0.00 455 GLU S C 1
ATOM 2161 O O . GLU G 7 1 ? 425.689 184.673 299.514 1.00 0.00 455 GLU S O 1
ATOM 2167 N N . ASP G 7 2 ? 424.311 182.945 299.955 1.00 0.00 456 ASP S N 1
ATOM 2168 C CA . ASP G 7 2 ? 423.803 182.851 298.602 1.00 0.00 456 ASP S CA 1
ATOM 2169 C C . ASP G 7 2 ? 423.168 184.169 298.189 1.00 0.00 456 ASP S C 1
ATOM 2170 O O . ASP G 7 2 ? 423.445 184.681 297.105 1.00 0.00 456 ASP S O 1
ATOM 2175 N N . PRO G 7 3 ? 422.313 184.720 299.053 1.00 0.0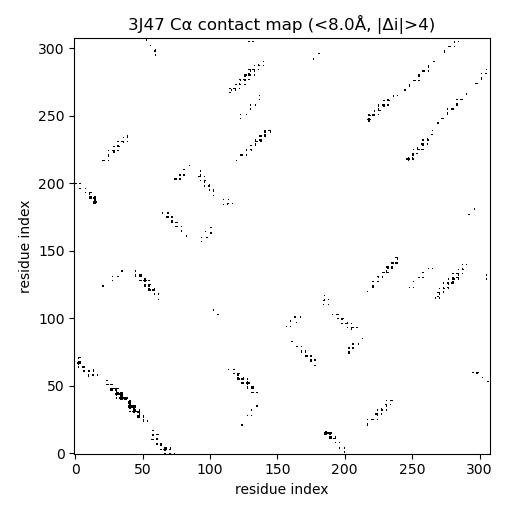0 457 PRO S N 1
ATOM 2176 C CA . PRO G 7 3 ? 421.641 185.973 298.776 1.00 0.00 457 PRO S CA 1
ATOM 2177 C C . PRO G 7 3 ? 422.667 187.066 298.504 1.00 0.00 457 PRO S C 1
ATOM 2178 O O . PRO G 7 3 ? 422.533 187.816 297.540 1.00 0.00 457 PRO S O 1
ATOM 2182 N N . GLN G 7 4 ? 423.692 187.150 299.353 1.00 0.00 458 GLN S N 1
ATOM 2183 C CA . GLN G 7 4 ? 424.732 188.147 299.202 1.00 0.00 458 GLN S CA 1
ATOM 2184 C C . GLN G 7 4 ? 425.347 188.054 297.811 1.00 0.00 458 GLN S C 1
ATOM 2185 O O . GLN G 7 4 ? 425.534 189.070 297.143 1.00 0.00 458 GLN S O 1
ATOM 2191 N N . GLN G 7 5 ? 425.666 186.833 297.376 1.00 0.00 459 GLN S N 1
ATOM 2192 C CA . GLN G 7 5 ? 426.255 186.613 296.071 1.00 0.00 459 GLN S CA 1
ATOM 2193 C C . GLN G 7 5 ? 425.358 187.195 294.989 1.00 0.00 459 GLN S C 1
ATOM 2194 O O . GLN G 7 5 ? 425.837 187.874 294.085 1.00 0.00 459 GLN S O 1
ATOM 2200 N N . VAL G 7 6 ? 424.051 186.927 295.086 1.00 0.00 460 VAL S N 1
ATOM 2201 C CA . VAL G 7 6 ? 423.095 187.424 294.116 1.00 0.00 460 VAL S CA 1
ATOM 2202 C C . VAL G 7 6 ? 423.149 188.945 294.057 1.00 0.00 460 VAL S C 1
ATOM 2203 O O . VAL G 7 6 ? 423.216 189.523 292.976 1.00 0.00 460 VAL S O 1
ATOM 2207 N N . PHE G 7 7 ? 423.121 189.588 295.227 1.00 0.00 461 PHE S N 1
ATOM 2208 C CA . PHE G 7 7 ? 423.168 191.035 295.307 1.00 0.00 461 PHE S CA 1
ATOM 2209 C C . PHE G 7 7 ? 424.421 191.556 294.620 1.00 0.00 461 PHE S C 1
ATOM 2210 O O . PHE G 7 7 ? 424.350 192.472 293.810 1.00 0.00 461 PHE S O 1
ATOM 2218 N N . ASP G 7 8 ? 425.575 190.963 294.946 1.00 0.00 462 ASP S N 1
ATOM 2219 C CA . ASP G 7 8 ? 426.829 191.369 294.362 1.00 0.00 462 ASP S CA 1
ATOM 2220 C C . ASP G 7 8 ? 426.755 191.283 292.846 1.00 0.00 462 ASP S C 1
ATOM 2221 O O . ASP G 7 8 ? 427.259 192.154 292.146 1.00 0.00 462 ASP S O 1
ATOM 2226 N N . GLU G 7 9 ? 426.132 190.221 292.336 1.00 0.00 463 GLU S N 1
ATOM 2227 C CA . GLU G 7 9 ? 425.994 190.023 290.908 1.00 0.00 463 GLU S CA 1
ATOM 2228 C C . GLU G 7 9 ? 425.246 191.197 290.288 1.00 0.00 463 GLU S C 1
ATOM 2229 O O . GLU G 7 9 ? 425.682 191.744 289.277 1.00 0.00 463 GLU S O 1
ATOM 2235 N N . ARG G 7 10 ? 424.120 191.578 290.893 1.00 0.00 464 ARG S N 1
ATOM 2236 C CA . ARG G 7 10 ? 423.319 192.678 290.403 1.00 0.00 464 ARG S CA 1
ATOM 2237 C C . ARG G 7 10 ? 424.154 193.952 290.365 1.00 0.00 464 ARG S C 1
ATOM 2238 O O . ARG G 7 10 ? 424.138 194.675 289.369 1.00 0.00 464 ARG S O 1
ATOM 2246 N N . ILE G 7 11 ? 424.877 194.227 291.451 1.00 0.00 465 ILE S N 1
ATOM 2247 C CA . ILE G 7 11 ? 425.714 195.410 291.537 1.00 0.00 465 ILE S CA 1
ATOM 2248 C C . ILE G 7 11 ? 426.692 195.436 290.380 1.00 0.00 465 ILE S C 1
ATOM 2249 O O . ILE G 7 11 ? 426.968 196.496 289.823 1.00 0.00 465 ILE S O 1
ATOM 2254 N N . LYS G 7 12 ? 427.229 194.266 290.024 1.00 0.00 466 LYS S N 1
ATOM 2255 C CA . LYS G 7 12 ? 428.183 194.158 288.939 1.00 0.00 466 LYS S CA 1
ATOM 2256 C C . LYS G 7 12 ? 427.536 194.590 287.629 1.00 0.00 466 LYS S C 1
ATOM 2257 O O . LYS G 7 12 ? 428.123 195.356 286.872 1.00 0.00 466 LYS S O 1
ATOM 2263 N N . PHE G 7 13 ? 426.329 194.094 287.369 1.00 0.00 467 PHE S N 1
ATOM 2264 C CA . PHE G 7 13 ? 425.612 194.427 286.156 1.00 0.00 467 PHE S CA 1
ATOM 2265 C C . PHE G 7 13 ? 425.405 195.932 286.069 1.00 0.00 467 PHE S C 1
ATOM 2266 O O . PHE G 7 13 ? 425.612 196.528 285.012 1.00 0.00 467 PHE S O 1
ATOM 2274 N N . ALA G 7 14 ? 424.998 196.547 287.181 1.00 0.00 468 ALA S N 1
ATOM 2275 C CA . ALA G 7 14 ? 424.766 197.977 287.227 1.00 0.00 468 ALA S CA 1
ATOM 2276 C C . ALA G 7 14 ? 426.035 198.724 286.831 1.00 0.00 468 ALA S C 1
ATOM 2277 O O . ALA G 7 14 ? 425.982 199.663 286.042 1.00 0.00 468 ALA S O 1
ATOM 2279 N N . ASN G 7 15 ? 427.166 198.303 287.389 1.00 0.00 469 ASN S N 1
ATOM 2280 C CA . ASN G 7 15 ? 428.438 198.932 287.095 1.00 0.00 469 ASN S CA 1
ATOM 2281 C C . ASN G 7 15 ? 428.763 198.794 285.614 1.00 0.00 469 ASN S C 1
ATOM 2282 O O . ASN G 7 15 ? 429.206 199.750 284.982 1.00 0.00 469 ASN S O 1
ATOM 2287 N N . GLN G 7 16 ? 428.540 197.598 285.062 1.00 0.00 470 GLN S N 1
ATOM 2288 C CA . GLN G 7 16 ? 428.806 197.338 283.663 1.00 0.00 470 GLN S CA 1
ATOM 2289 C C . GLN G 7 16 ? 428.019 198.308 282.793 1.00 0.00 470 GLN S C 1
ATOM 2290 O O . GLN G 7 16 ? 428.565 198.891 281.858 1.00 0.00 470 GLN S O 1
ATOM 2296 N N . LEU G 7 17 ? 426.729 198.479 283.102 1.00 0.00 471 LEU S N 1
ATOM 2297 C CA . LEU G 7 17 ? 425.880 199.374 282.349 1.00 0.00 471 LEU S CA 1
ATOM 2298 C C . LEU G 7 17 ? 426.423 200.792 282.405 1.00 0.00 471 LEU S C 1
ATOM 2299 O O . LEU G 7 17 ? 426.424 201.498 281.400 1.00 0.00 471 LEU S O 1
ATOM 2304 N N . HIS G 7 18 ? 426.888 201.206 283.583 1.00 0.00 472 HIS S N 1
ATOM 2305 C CA . HIS G 7 18 ? 427.440 202.535 283.765 1.00 0.00 472 HIS S CA 1
ATOM 2306 C C . HIS G 7 18 ? 428.699 202.701 282.926 1.00 0.00 472 HIS S C 1
ATOM 2307 O O . HIS G 7 18 ? 428.879 203.727 282.273 1.00 0.00 472 HIS S O 1
ATOM 2314 N N . ASP G 7 19 ? 429.568 201.688 282.943 1.00 0.00 473 ASP S N 1
ATOM 2315 C CA . ASP G 7 19 ? 430.799 201.726 282.183 1.00 0.00 473 ASP S CA 1
ATOM 2316 C C . ASP G 7 19 ? 430.506 201.983 280.715 1.00 0.00 473 ASP S C 1
ATOM 2317 O O . ASP G 7 19 ? 431.077 202.892 280.116 1.00 0.00 473 ASP S O 1
ATOM 2322 N N . GLU G 7 20 ? 429.608 201.182 280.136 1.00 0.00 474 GLU S N 1
ATOM 2323 C CA . GLU G 7 20 ? 429.239 201.326 278.741 1.00 0.00 474 GLU S CA 1
ATOM 2324 C C . GLU G 7 20 ? 428.743 202.741 278.474 1.00 0.00 474 GLU S C 1
ATOM 2325 O O . GLU G 7 20 ? 429.022 203.307 277.420 1.00 0.00 474 GLU S O 1
ATOM 2331 N N . TYR G 7 21 ? 428.007 203.307 279.434 1.00 0.00 475 TYR S N 1
ATOM 2332 C CA . TYR G 7 21 ? 427.477 204.650 279.301 1.00 0.0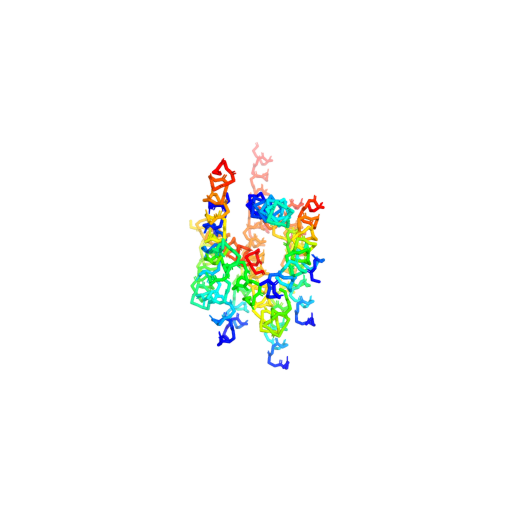0 475 TYR S CA 1
ATOM 2333 C C . TYR G 7 21 ? 428.616 205.661 279.272 1.00 0.00 475 TYR S C 1
ATOM 2334 O O . TYR G 7 21 ? 428.649 206.535 278.407 1.00 0.00 475 TYR S O 1
ATOM 2343 N N . LEU G 7 22 ? 429.547 205.540 280.222 1.00 0.00 476 LEU S N 1
ATOM 2344 C CA . LEU G 7 22 ? 430.680 206.438 280.299 1.00 0.00 476 LEU S CA 1
ATOM 2345 C C . LEU G 7 22 ? 431.531 206.327 279.040 1.00 0.00 476 LEU S C 1
ATOM 2346 O O . LEU G 7 22 ? 431.850 207.336 278.416 1.00 0.00 476 LEU S O 1
ATOM 2351 N N . VAL G 7 23 ? 431.890 205.096 278.671 1.00 0.00 477 VAL S N 1
ATOM 2352 C CA . VAL G 7 23 ? 432.698 204.858 277.492 1.00 0.00 477 VAL S CA 1
ATOM 2353 C C . VAL G 7 23 ? 432.026 205.468 276.270 1.00 0.00 477 VAL S C 1
ATOM 2354 O O . VAL G 7 23 ? 432.690 206.085 275.437 1.00 0.00 477 VAL S O 1
ATOM 2358 N N . SER G 7 24 ? 430.707 205.295 276.161 1.00 0.00 478 SER S N 1
ATOM 2359 C CA . SER G 7 24 ? 429.955 205.828 275.043 1.00 0.00 478 SER S CA 1
ATOM 2360 C C . SER G 7 24 ? 430.152 207.334 274.949 1.00 0.00 478 SER S C 1
ATOM 2361 O O . SER G 7 24 ? 430.427 207.794 273.842 1.00 0.00 478 SER S O 1
ATOM 2364 N N . LYS H 8 1 ? 433.526 187.448 303.989 1.00 0.00 256 LYS T N 1
ATOM 2365 C CA . LYS H 8 1 ? 433.018 188.635 304.647 1.00 0.00 256 LYS T CA 1
ATOM 2366 C C . LYS H 8 1 ? 433.838 189.851 304.241 1.00 0.00 256 LYS T C 1
ATOM 2367 O O . LYS H 8 1 ? 433.301 190.812 303.693 1.00 0.00 256 LYS T O 1
ATOM 2373 N N . THR H 8 2 ? 435.147 189.806 304.510 1.00 0.00 257 THR T N 1
ATOM 2374 C CA . THR H 8 2 ? 436.035 190.899 304.172 1.00 0.00 257 THR T CA 1
ATOM 2375 C C . THR H 8 2 ? 435.998 191.163 302.676 1.00 0.00 257 THR T C 1
ATOM 2376 O O . THR H 8 2 ? 435.885 192.307 302.247 1.00 0.00 257 THR T O 1
ATOM 2380 N N . ASN H 8 3 ? 436.091 190.095 301.878 1.00 0.00 258 ASN T N 1
ATOM 2381 C CA . ASN H 8 3 ? 436.069 190.212 300.433 1.00 0.00 258 ASN T CA 1
ATOM 2382 C C . ASN H 8 3 ? 434.789 190.902 299.985 1.00 0.00 258 ASN T C 1
ATOM 2383 O O . ASN H 8 3 ? 434.828 191.815 299.162 1.00 0.00 258 ASN T O 1
ATOM 2388 N N . ILE H 8 4 ? 433.654 190.459 300.529 1.00 0.00 259 ILE T N 1
ATOM 2389 C CA . ILE H 8 4 ? 432.366 191.035 300.187 1.00 0.00 259 ILE T CA 1
ATOM 2390 C C . ILE H 8 4 ? 432.380 192.533 300.428 1.00 0.00 259 ILE T C 1
ATOM 2391 O O . ILE H 8 4 ? 431.932 193.304 299.583 1.00 0.00 259 ILE T O 1
ATOM 2396 N N . ILE H 8 5 ? 432.901 192.946 301.588 1.00 0.00 260 ILE T N 1
ATOM 2397 C CA . ILE H 8 5 ? 432.973 194.350 301.938 1.00 0.00 260 ILE T CA 1
ATOM 2398 C C . ILE H 8 5 ? 433.775 195.110 300.890 1.00 0.00 260 ILE T C 1
ATOM 2399 O O . ILE H 8 5 ? 433.354 196.172 300.435 1.00 0.00 260 ILE T O 1
ATOM 2404 N N . GLU H 8 6 ? 434.931 194.563 300.510 1.00 0.00 261 GLU T N 1
ATOM 2405 C CA . GLU H 8 6 ? 435.784 195.188 299.522 1.00 0.00 261 GLU T CA 1
ATOM 2406 C C . GLU H 8 6 ? 435.034 195.350 298.210 1.00 0.00 261 GLU T C 1
ATOM 2407 O O . GLU H 8 6 ? 435.129 196.390 297.560 1.00 0.00 261 GLU T O 1
ATOM 2413 N N . LYS H 8 7 ? 434.288 194.314 297.816 1.00 0.00 262 LYS T N 1
ATOM 2414 C CA . LYS H 8 7 ? 433.522 194.343 296.585 1.00 0.00 262 LYS T CA 1
ATOM 2415 C C . LYS H 8 7 ? 432.549 195.514 296.600 1.00 0.00 262 LYS T C 1
ATOM 2416 O O . LYS H 8 7 ? 432.445 196.250 295.621 1.00 0.00 262 LYS T O 1
ATOM 2422 N N . ALA H 8 8 ? 431.837 195.682 297.716 1.00 0.00 263 ALA T N 1
ATOM 2423 C CA . ALA H 8 8 ? 430.874 196.757 297.856 1.00 0.00 263 ALA T CA 1
ATOM 2424 C C . ALA H 8 8 ? 431.568 198.102 297.691 1.00 0.00 263 ALA T C 1
ATOM 2425 O O . ALA H 8 8 ? 431.057 198.983 297.000 1.00 0.00 263 ALA T O 1
ATOM 2427 N N . MET H 8 9 ? 432.731 198.258 298.322 1.00 0.00 264 MET T N 1
ATOM 2428 C CA . MET H 8 9 ? 433.490 199.490 298.242 1.00 0.00 264 MET T CA 1
ATOM 2429 C C . MET H 8 9 ? 433.764 199.842 296.788 1.00 0.00 264 MET T C 1
ATOM 2430 O O . MET H 8 9 ? 433.574 200.984 296.376 1.00 0.00 264 MET T O 1
ATOM 2435 N N . ASP H 8 10 ? 434.217 198.854 296.010 1.00 0.00 265 ASP T N 1
ATOM 2436 C CA . ASP H 8 10 ? 434.520 199.060 294.609 1.00 0.00 265 ASP T CA 1
ATOM 2437 C C . ASP H 8 10 ? 433.258 199.459 293.857 1.00 0.00 265 ASP T C 1
ATOM 2438 O O . ASP H 8 10 ? 433.255 200.448 293.127 1.00 0.00 265 ASP T O 1
ATOM 2443 N N . TYR H 8 11 ? 432.184 198.683 294.036 1.00 0.00 266 TYR T N 1
ATOM 2444 C CA . TYR H 8 11 ? 430.923 198.952 293.376 1.00 0.00 266 TYR T CA 1
ATOM 2445 C C . TYR H 8 11 ? 430.474 200.377 293.669 1.00 0.00 266 TYR T C 1
ATOM 2446 O O . TYR H 8 11 ? 430.064 201.100 292.762 1.00 0.00 266 TYR T O 1
ATOM 2455 N N . ALA H 8 12 ? 430.555 200.780 294.940 1.00 0.00 267 ALA T N 1
ATOM 2456 C CA . ALA H 8 12 ? 430.161 202.113 295.346 1.00 0.00 267 ALA T CA 1
ATOM 2457 C C . ALA H 8 12 ? 430.979 203.155 294.599 1.00 0.00 267 ALA T C 1
ATOM 2458 O O . ALA H 8 12 ? 430.424 204.090 294.025 1.00 0.00 267 ALA T O 1
ATOM 2460 N N . ILE H 8 13 ? 432.303 202.989 294.607 1.00 0.00 268 ILE T N 1
ATOM 2461 C CA . ILE H 8 13 ? 433.196 203.912 293.931 1.00 0.00 268 ILE T CA 1
ATOM 2462 C C . ILE H 8 13 ? 432.790 204.058 292.472 1.00 0.00 268 ILE T C 1
ATOM 2463 O O . ILE H 8 13 ? 432.676 205.174 291.965 1.00 0.00 268 ILE T O 1
ATOM 2468 N N . SER H 8 14 ? 432.571 202.929 291.794 1.00 0.00 269 SER T N 1
ATOM 2469 C CA . SER H 8 14 ? 432.180 202.933 290.400 1.00 0.00 269 SER T CA 1
ATOM 2470 C C . SER H 8 14 ? 430.916 203.762 290.212 1.00 0.00 269 SER T C 1
ATOM 2471 O O . SER H 8 14 ? 430.846 204.592 289.308 1.00 0.00 269 SER T O 1
ATOM 2474 N N . ILE H 8 15 ? 429.922 203.538 291.073 1.00 0.00 270 ILE T N 1
ATOM 2475 C CA . ILE H 8 15 ? 428.668 204.261 291.001 1.00 0.00 270 ILE T CA 1
ATOM 2476 C C . ILE H 8 15 ? 428.920 205.758 291.131 1.00 0.00 270 ILE T C 1
ATOM 2477 O O . ILE H 8 15 ? 428.438 206.542 290.320 1.00 0.00 270 ILE T O 1
ATOM 2482 N N . GLU H 8 16 ? 429.679 206.148 292.157 1.00 0.00 271 GLU T N 1
ATOM 2483 C CA . GLU H 8 16 ? 429.993 207.542 292.392 1.00 0.00 271 GLU T CA 1
ATOM 2484 C C . GLU H 8 16 ? 430.598 208.161 291.139 1.00 0.00 271 GLU T C 1
ATOM 2485 O O . GLU H 8 16 ? 430.156 209.216 290.691 1.00 0.00 271 GLU T O 1
ATOM 2491 N N . ASN H 8 17 ? 431.611 207.497 290.576 1.00 0.00 272 ASN T N 1
ATOM 2492 C CA . ASN H 8 17 ? 432.270 207.981 289.380 1.00 0.00 272 ASN T CA 1
ATOM 2493 C C . ASN H 8 17 ? 431.249 208.221 288.278 1.00 0.00 272 ASN T C 1
ATOM 2494 O O . ASN H 8 17 ? 431.311 209.295 287.684 1.00 0.00 272 ASN T O 1
#

Nearest PDB structures (foldseek):
  3j47-assembly1_V  TM=1.016E+00  e=9.385E-08  Saccharomyces cerevisiae S288C
  4cr2-assembly1_V  TM=8.801E-01  e=9.425E-06  Saccharomyces cerevisiae
  3j8c-assembly1_F  TM=1.016E+00  e=1.807E+00  Homo sapiens

Solvent-accessible surface area: 18481 Å² total; per-residue (Å²): 74,120,126,0,14,116,53,46,69,58,22,5,148,39,0,50,101,8,73,93,55,12,70,153,18,22,118,28,1,101,77,0,7,115,11,2,50,154,55,70,90,11,170,103,0,18,111,11,0,72,88,2,5,102,47,3,29,69,2,13,73,30,44,173,59,73,92,13,62,99,70,37,9,118,20,10,85,55,0,28,149,49,26,54,80,75,30,86,128,86,154,161,96,9,44,30,14,2,51,79,11,89,114,70,128,115,108,67,154,70,12,31,98,13,19,36,86,14,29,1,46,3,4,1,3,5,2,4,1,0,1,2,15,0,1,8,28,2,5,73,52,5,61,81,116,96,74,108,118,87,170,129,180,153,76,130,138,65,84,153,9,72,92,15,1,67,82,46,15,85,67,19,106,150,92,10,149,32,10,147,86,101,107,155,52,18,75,94,26,0,122,44,35,38,71,52,18,112,15,64,86,66,11,32,135,12,20,78,114,18,121,120,71,102,68,169,110,30,12,84,26,0,77,80,3,3,30,29,0,2,98,0,0,86,31,3,100,126,83,34,114,168,84,158,54,112,98,18,4,132,39,3,51,39,4,14,84,80,0,74,153,8,1,64,54,28,176,145,100,33,12,119,36,6,15,106,0,3,122,9,0,23,86,4,21,74,23,4,125,127,49,172,60,118,46,74,87,72,23,58,78,6,18,91,35,14,147,126

Radius of gyration: 24.35 Å; Cα contacts (8 Å, |Δi|>4): 340; chains: 8; bounding box: 45×44×82 Å

Secondary structure (DSSP, 8-state):
-HHHHHHHHHHHHHHHHHHHHHHHHHH-/-HHHHHHHHHHHHHHHHHHHHHHHHHHHHHHHH-/-HHHHHHHHHHHHHHHHHHHHHHH-/-HHHHHHHHHHHHHHHHHHHHHHHH-/-HHHHHHHHHHHHHHHHHHHHHH-/-HHHHHHHHHHHHHHH-/-HHHHHHHHHHHHHHHHHHHHHHHHHH--HHHHHHHHHHH--HHHHHHHHHHHHHHHHHHHHHHHHHHHHHHHHHHHHHHHHHHHHHHHH-/-HHHHHHHHHHHHHHHHHHHHHHHHHHHHHHHHHHHHHH--HHHHHHHHHHHHHHHHHHHHH-